Protein AF-A0A0L0LNC6-F1 (afdb_monomer_lite)

Structure (mmCIF, N/CA/C/O backbone):
data_AF-A0A0L0LNC6-F1
#
_entry.id   AF-A0A0L0LNC6-F1
#
loop_
_atom_site.group_PDB
_atom_site.id
_atom_site.type_symbol
_atom_site.label_atom_id
_atom_site.label_alt_id
_atom_site.label_comp_id
_atom_site.label_asym_id
_atom_site.label_entity_id
_atom_site.label_seq_id
_atom_site.pdbx_PDB_ins_code
_atom_site.Cartn_x
_atom_site.Cartn_y
_atom_site.Cartn_z
_atom_site.occupancy
_atom_site.B_iso_or_equiv
_atom_site.auth_seq_id
_atom_site.auth_comp_id
_atom_site.auth_asym_id
_atom_site.auth_atom_id
_atom_site.pdbx_PDB_model_num
ATOM 1 N N . MET A 1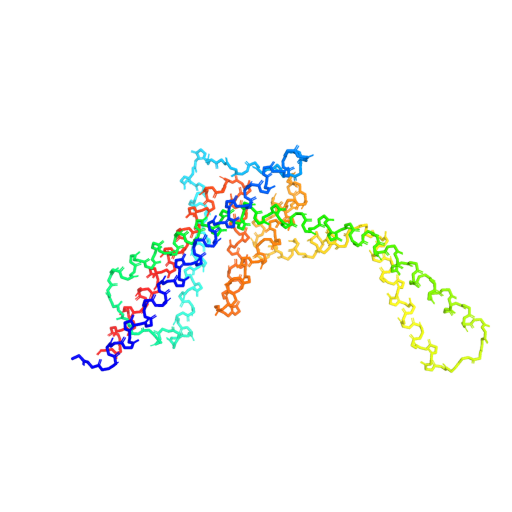 1 ? 25.626 -28.930 -28.015 1.00 60.00 1 MET A N 1
ATOM 2 C CA . MET A 1 1 ? 24.722 -28.390 -26.988 1.00 60.00 1 MET A CA 1
ATOM 3 C C . MET A 1 1 ? 25.376 -28.683 -25.656 1.00 60.00 1 MET A C 1
ATOM 5 O O . MET A 1 1 ? 25.749 -29.834 -25.441 1.00 60.00 1 MET A O 1
ATOM 9 N N . SER A 1 2 ? 25.726 -27.654 -24.888 1.00 82.88 2 SER A N 1
ATOM 10 C CA . SER A 1 2 ? 26.434 -27.850 -23.621 1.00 82.88 2 SER A CA 1
ATOM 11 C C . SER A 1 2 ? 25.416 -28.115 -22.510 1.00 82.88 2 SER A C 1
ATOM 13 O O . SER A 1 2 ? 24.334 -27.545 -22.538 1.00 82.88 2 SER A O 1
ATOM 15 N N . VAL A 1 3 ? 25.769 -28.919 -21.502 1.00 78.69 3 VAL A N 1
ATOM 16 C CA . VAL A 1 3 ? 24.931 -29.160 -20.303 1.00 78.69 3 VAL A CA 1
ATOM 17 C C . VAL A 1 3 ? 24.490 -27.847 -19.631 1.00 78.69 3 VAL A C 1
ATOM 19 O O . VAL A 1 3 ? 23.474 -27.797 -18.948 1.00 78.69 3 VAL A O 1
ATOM 22 N N . LYS A 1 4 ? 25.245 -26.762 -19.832 1.00 76.06 4 LYS A N 1
ATOM 23 C CA . LYS A 1 4 ? 24.907 -25.434 -19.326 1.00 76.06 4 LYS A CA 1
ATOM 24 C C . LYS A 1 4 ? 23.728 -24.797 -20.071 1.00 76.06 4 LYS A C 1
ATOM 26 O O . LYS A 1 4 ? 22.931 -24.122 -19.433 1.00 76.06 4 LYS A O 1
ATOM 31 N N . ASP A 1 5 ? 23.608 -25.041 -21.375 1.00 77.44 5 ASP A N 1
ATOM 32 C CA . ASP A 1 5 ? 22.524 -24.497 -22.203 1.00 77.44 5 ASP A CA 1
ATOM 33 C C . ASP A 1 5 ? 21.184 -25.140 -21.806 1.00 77.44 5 ASP A C 1
ATOM 35 O O . ASP A 1 5 ? 20.164 -24.459 -21.730 1.00 77.44 5 ASP A O 1
ATOM 39 N N . ASP A 1 6 ? 21.208 -26.435 -21.467 1.00 75.75 6 ASP A N 1
ATOM 40 C CA . ASP A 1 6 ? 20.027 -27.174 -21.007 1.00 75.75 6 ASP A CA 1
ATOM 41 C C . ASP A 1 6 ? 19.561 -26.686 -19.618 1.00 75.75 6 ASP A C 1
ATOM 43 O O . ASP A 1 6 ? 18.373 -26.456 -19.400 1.00 75.75 6 ASP A O 1
ATOM 47 N N . LEU A 1 7 ? 20.495 -26.432 -18.691 1.00 78.31 7 LEU A N 1
ATOM 48 C CA . LEU A 1 7 ? 20.173 -25.911 -17.353 1.00 78.31 7 LEU A CA 1
ATOM 49 C C . LEU A 1 7 ? 19.629 -24.472 -17.377 1.00 78.31 7 LEU A C 1
ATOM 51 O O . LEU A 1 7 ? 18.778 -24.128 -16.556 1.00 78.31 7 LEU A O 1
ATOM 55 N N . GLU A 1 8 ? 20.118 -23.620 -18.284 1.00 79.12 8 GLU A N 1
ATOM 56 C CA . GLU A 1 8 ? 19.617 -22.245 -18.437 1.00 79.12 8 GLU A CA 1
ATOM 57 C C . GLU A 1 8 ? 18.172 -22.233 -18.978 1.00 79.12 8 GLU A C 1
ATOM 59 O O . GLU A 1 8 ? 17.346 -21.452 -18.495 1.00 79.12 8 GLU A O 1
ATOM 64 N N . GLY A 1 9 ? 17.831 -23.147 -19.897 1.00 80.25 9 GLY A N 1
ATOM 65 C CA . GLY A 1 9 ? 16.469 -23.296 -20.426 1.00 80.25 9 GLY A CA 1
ATOM 66 C C . GLY A 1 9 ? 15.444 -23.766 -19.385 1.00 80.25 9 GLY A C 1
ATOM 67 O O . GLY A 1 9 ? 14.319 -23.250 -19.336 1.00 80.25 9 GLY A O 1
ATOM 68 N N . ASP A 1 10 ? 15.837 -24.692 -18.507 1.00 81.50 10 ASP A N 1
ATOM 69 C CA . ASP A 1 10 ? 14.971 -25.191 -17.432 1.00 81.50 10 ASP A CA 1
ATOM 70 C C . ASP A 1 10 ? 14.639 -24.088 -16.409 1.00 81.50 10 ASP A C 1
ATOM 72 O O . ASP A 1 10 ? 13.476 -23.914 -16.031 1.00 81.50 10 ASP A O 1
ATOM 76 N N . GLN A 1 11 ? 15.628 -23.273 -16.020 1.00 82.56 11 GLN A N 1
ATOM 77 C CA . GLN A 1 11 ? 15.426 -22.163 -15.077 1.00 82.56 11 GLN A CA 1
ATOM 78 C C . GLN A 1 11 ? 14.527 -21.057 -15.640 1.00 82.56 11 GLN A C 1
ATOM 80 O O . GLN A 1 11 ? 13.708 -20.482 -14.913 1.00 82.56 11 GLN A O 1
ATOM 85 N N . GLU A 1 12 ? 14.664 -20.733 -16.928 1.00 78.50 12 GLU A N 1
ATOM 86 C CA . GLU A 1 12 ? 13.796 -19.749 -17.573 1.00 78.50 12 GLU A CA 1
ATOM 87 C C . GLU A 1 12 ? 12.349 -20.248 -17.632 1.00 78.50 12 GLU A C 1
ATOM 89 O O . GLU A 1 12 ? 11.430 -19.518 -17.247 1.00 78.50 12 GLU A O 1
ATOM 94 N N . THR A 1 13 ? 12.145 -21.509 -18.015 1.00 80.19 13 THR A N 1
ATOM 95 C CA . THR A 1 13 ? 10.816 -22.130 -18.063 1.00 80.19 13 THR A CA 1
ATOM 96 C C . THR A 1 13 ? 10.151 -22.134 -16.686 1.00 80.19 13 THR A C 1
ATOM 98 O O . THR A 1 13 ? 9.004 -21.697 -16.557 1.00 80.19 13 THR A O 1
ATOM 101 N N . GLU A 1 14 ? 10.872 -22.534 -15.635 1.00 83.94 14 GLU A N 1
ATOM 102 C CA . GLU A 1 14 ? 10.370 -22.509 -14.256 1.00 83.94 14 GLU A CA 1
ATOM 103 C C . GLU A 1 14 ? 9.973 -21.088 -13.826 1.00 83.94 14 GLU A C 1
ATOM 105 O O . GLU A 1 14 ? 8.897 -20.861 -13.259 1.00 83.94 14 GLU A O 1
ATOM 110 N N . ARG A 1 15 ? 10.793 -20.088 -14.167 1.00 80.50 15 ARG A N 1
ATOM 111 C CA . ARG A 1 15 ? 10.494 -18.680 -13.887 1.00 80.50 15 ARG A CA 1
ATOM 112 C C . ARG A 1 15 ? 9.223 -18.210 -14.598 1.00 80.50 15 ARG A C 1
ATOM 114 O O . ARG A 1 15 ? 8.422 -17.501 -13.986 1.00 80.50 15 ARG A O 1
ATOM 121 N N . LEU A 1 16 ? 9.025 -18.582 -15.863 1.00 78.50 16 LEU A N 1
ATOM 122 C CA . LEU A 1 16 ? 7.821 -18.236 -16.623 1.00 78.50 16 LEU A CA 1
ATOM 123 C C . LEU A 1 16 ? 6.572 -18.879 -16.016 1.00 78.50 16 LEU A C 1
ATOM 125 O O . LEU A 1 16 ? 5.571 -18.187 -15.811 1.00 78.50 16 LEU A O 1
ATOM 129 N N . VAL A 1 17 ? 6.643 -20.169 -15.678 1.00 83.00 17 VAL A N 1
ATOM 130 C CA . VAL A 1 17 ? 5.552 -20.904 -15.020 1.00 83.00 17 VAL A CA 1
ATOM 131 C C . VAL A 1 17 ? 5.169 -20.228 -13.704 1.00 83.00 17 VAL A C 1
ATOM 133 O O . VAL A 1 17 ? 3.986 -19.978 -13.469 1.00 83.00 17 VAL A O 1
ATOM 136 N N . ASN A 1 18 ? 6.153 -19.830 -12.896 1.00 85.06 18 ASN A N 1
ATOM 137 C CA . ASN A 1 18 ? 5.916 -19.136 -11.632 1.00 85.06 18 ASN A CA 1
ATOM 138 C C . ASN A 1 18 ? 5.223 -17.776 -11.826 1.00 85.06 18 ASN A C 1
ATOM 140 O O . ASN A 1 18 ? 4.289 -17.451 -11.093 1.00 85.06 18 ASN A O 1
ATOM 144 N N . VAL A 1 19 ? 5.612 -16.993 -12.839 1.00 80.81 19 VAL A N 1
ATOM 145 C CA . VAL A 1 19 ? 4.955 -15.707 -13.142 1.00 80.81 19 VAL A CA 1
ATOM 146 C C . VAL A 1 19 ? 3.491 -15.910 -13.543 1.00 80.81 19 VAL A C 1
ATOM 148 O O . VAL A 1 19 ? 2.616 -15.187 -13.060 1.00 80.81 19 VAL A O 1
ATOM 151 N N . TRP A 1 20 ? 3.198 -16.889 -14.401 1.00 84.69 20 TRP A N 1
ATOM 152 C CA . TRP A 1 20 ? 1.823 -17.183 -14.812 1.00 84.69 20 TRP A CA 1
ATOM 153 C C . TRP A 1 20 ? 0.977 -17.731 -13.666 1.00 84.69 20 TRP A C 1
ATOM 155 O O . TRP A 1 20 ? -0.163 -17.298 -13.503 1.00 84.69 20 TRP A O 1
ATOM 165 N N . ALA A 1 21 ? 1.538 -18.610 -12.835 1.00 87.00 21 ALA A N 1
ATOM 166 C CA . ALA A 1 21 ? 0.862 -19.138 -11.656 1.00 87.00 21 ALA A CA 1
ATOM 167 C C . ALA A 1 21 ? 0.441 -18.015 -10.695 1.00 87.00 21 ALA A C 1
ATOM 169 O O . ALA A 1 21 ? -0.707 -17.988 -10.253 1.00 87.00 21 ALA A O 1
ATOM 170 N N . VAL A 1 22 ? 1.321 -17.038 -10.439 1.00 83.00 22 VAL A N 1
ATOM 171 C CA . VAL A 1 22 ? 0.998 -15.868 -9.603 1.00 83.00 22 VAL A CA 1
ATOM 172 C C . VAL A 1 22 ? -0.121 -15.026 -10.222 1.00 83.00 22 VAL A C 1
ATOM 174 O O . VAL A 1 22 ? -1.045 -14.631 -9.513 1.00 83.00 22 VAL A O 1
ATOM 177 N N . LYS A 1 23 ? -0.099 -14.782 -11.539 1.00 84.69 23 LYS A N 1
ATOM 178 C CA . LYS A 1 23 ? -1.165 -14.023 -12.220 1.00 84.69 23 LYS A CA 1
ATOM 179 C C . LYS A 1 23 ? -2.511 -14.738 -12.177 1.00 84.69 23 LYS A C 1
ATOM 181 O O . LYS A 1 23 ? -3.527 -14.101 -11.912 1.00 84.69 23 LYS A O 1
ATOM 186 N N . ILE A 1 24 ? -2.521 -16.048 -12.418 1.00 88.12 24 ILE A N 1
ATOM 187 C CA . ILE A 1 24 ? -3.729 -16.873 -12.324 1.00 88.12 24 ILE A CA 1
ATOM 188 C C . ILE A 1 24 ? -4.258 -16.841 -10.892 1.00 88.12 24 ILE A C 1
ATOM 190 O O . ILE A 1 24 ? -5.449 -16.627 -10.695 1.00 88.12 24 ILE A O 1
ATOM 194 N N . LEU A 1 25 ? -3.385 -16.977 -9.892 1.00 87.88 25 LEU A N 1
ATOM 195 C CA . LEU A 1 25 ? -3.772 -16.879 -8.490 1.00 87.88 25 LEU A CA 1
ATOM 196 C C . LEU A 1 25 ? -4.389 -15.511 -8.165 1.00 87.88 25 LEU A C 1
ATOM 198 O O . LEU A 1 25 ? -5.460 -15.467 -7.568 1.00 87.88 25 LEU A O 1
ATOM 202 N N . LEU A 1 26 ? -3.768 -14.405 -8.586 1.00 84.62 26 LEU A N 1
ATOM 203 C CA . LEU A 1 26 ? -4.311 -13.054 -8.392 1.00 84.62 26 LEU A CA 1
ATOM 204 C C . LEU A 1 26 ? -5.663 -12.871 -9.085 1.00 84.62 26 LEU A C 1
ATOM 206 O O . LEU A 1 26 ? -6.580 -12.294 -8.501 1.00 84.62 26 LEU A O 1
ATOM 210 N N . LEU A 1 27 ? -5.814 -13.392 -10.302 1.00 88.25 27 LEU A N 1
ATOM 211 C CA . LEU A 1 27 ? -7.083 -13.366 -11.019 1.00 88.25 27 LEU A CA 1
ATOM 212 C C . LEU A 1 27 ? -8.157 -14.163 -10.270 1.00 88.25 27 LEU A C 1
ATOM 214 O O . LEU A 1 27 ? -9.259 -13.659 -10.076 1.00 88.25 27 LEU A O 1
ATOM 218 N N . LEU A 1 28 ? -7.837 -15.372 -9.803 1.00 89.38 28 LEU A N 1
ATOM 219 C CA . LEU A 1 28 ? -8.749 -16.190 -9.002 1.00 89.38 28 LEU A CA 1
ATOM 220 C C . LEU A 1 28 ? -9.130 -15.478 -7.702 1.00 89.38 28 LEU A C 1
ATOM 222 O O . LEU A 1 28 ? -10.309 -15.444 -7.359 1.00 89.38 28 LEU A O 1
ATOM 226 N N . LEU A 1 29 ? -8.172 -14.853 -7.013 1.00 87.38 29 LEU A N 1
ATOM 227 C CA . LEU A 1 29 ? -8.437 -14.030 -5.833 1.00 87.38 29 LEU A CA 1
ATOM 228 C C . LEU A 1 29 ? -9.382 -12.869 -6.163 1.00 87.38 29 LEU A C 1
ATOM 230 O O . LEU A 1 29 ? -10.307 -12.614 -5.397 1.00 87.38 29 LEU A O 1
ATOM 234 N N . CYS A 1 30 ? -9.223 -12.216 -7.315 1.00 88.94 30 CYS A N 1
ATOM 235 C CA . CYS A 1 30 ? -10.153 -11.181 -7.760 1.00 88.94 30 CYS A CA 1
ATOM 236 C C . CYS A 1 30 ? -11.554 -11.744 -8.053 1.00 88.94 30 CYS A C 1
ATOM 238 O O . CYS A 1 30 ? -12.554 -11.145 -7.668 1.00 88.94 30 CYS A O 1
ATOM 240 N N . VAL A 1 31 ? -11.655 -12.913 -8.688 1.00 90.31 31 VAL A N 1
ATOM 241 C CA . VAL A 1 31 ? -12.949 -13.551 -8.984 1.00 90.31 31 VAL A CA 1
ATOM 242 C C . VAL A 1 31 ? -13.661 -13.971 -7.697 1.00 90.31 31 VAL A C 1
ATOM 244 O O . VAL A 1 31 ? -14.792 -13.551 -7.454 1.00 90.31 31 VAL A O 1
ATOM 247 N N . PHE A 1 32 ? -13.004 -14.752 -6.837 1.00 91.38 32 PHE A N 1
ATOM 248 C CA . PHE A 1 32 ? -13.585 -15.199 -5.568 1.00 91.38 32 PHE A CA 1
ATOM 249 C C . PHE A 1 32 ? -13.829 -14.038 -4.606 1.00 91.38 32 PHE A C 1
ATOM 251 O O . PHE A 1 32 ? -14.839 -14.021 -3.905 1.00 91.38 32 PHE A O 1
ATOM 258 N N . GLY A 1 33 ? -12.950 -13.039 -4.612 1.00 88.12 33 GLY A N 1
ATOM 259 C CA . GLY A 1 33 ? -13.127 -11.819 -3.845 1.00 88.12 33 GLY A CA 1
ATOM 260 C C . GLY A 1 33 ? -14.321 -10.990 -4.307 1.00 88.12 33 GLY A C 1
ATOM 261 O O . GLY A 1 33 ? -15.087 -10.502 -3.478 1.00 88.12 33 GLY A O 1
ATOM 262 N N . GLY A 1 34 ? -14.543 -10.905 -5.621 1.00 88.88 34 GLY A N 1
ATOM 263 C CA . GLY A 1 34 ? -15.742 -10.310 -6.206 1.00 88.88 34 GLY A CA 1
ATOM 264 C C . GLY A 1 34 ? -17.016 -11.067 -5.824 1.00 88.88 34 GLY A C 1
ATOM 265 O O . GLY A 1 34 ? -18.001 -10.446 -5.437 1.00 88.88 34 GLY A O 1
ATOM 266 N N . LEU A 1 35 ? -16.995 -12.405 -5.840 1.00 90.62 35 LEU A N 1
ATOM 267 C CA . LEU A 1 35 ? -18.116 -13.221 -5.352 1.00 90.62 35 LEU A CA 1
ATOM 268 C C . LEU A 1 35 ? -18.393 -12.974 -3.861 1.00 90.62 35 LEU A C 1
ATOM 270 O O . LEU A 1 35 ? -19.546 -12.796 -3.473 1.00 90.62 35 LEU A O 1
ATOM 274 N N . GLY A 1 36 ? -17.346 -12.897 -3.036 1.00 88.94 36 GLY A N 1
ATOM 275 C CA . GLY A 1 36 ? -17.458 -12.508 -1.630 1.00 88.94 36 GLY A CA 1
ATOM 276 C C . GLY A 1 36 ? -18.084 -11.122 -1.459 1.00 88.94 36 GLY A C 1
ATOM 277 O O . GLY A 1 36 ? -18.939 -10.941 -0.593 1.00 88.94 36 GLY A O 1
ATOM 278 N N . ALA A 1 37 ? -17.735 -10.171 -2.328 1.00 87.38 37 ALA A N 1
ATOM 279 C CA . ALA A 1 37 ? -18.327 -8.837 -2.339 1.00 87.38 37 ALA A CA 1
ATOM 280 C C . ALA A 1 37 ? -19.814 -8.848 -2.680 1.00 87.38 37 ALA A C 1
ATOM 282 O O . ALA A 1 37 ? -20.591 -8.150 -2.031 1.00 87.38 37 ALA A O 1
ATOM 283 N N . LEU A 1 38 ? -20.230 -9.675 -3.640 1.00 89.44 38 LEU A N 1
ATOM 284 C CA . LEU A 1 38 ? -21.643 -9.849 -3.975 1.00 89.44 38 LEU A CA 1
ATOM 285 C C . LEU A 1 38 ? -22.433 -10.445 -2.805 1.00 89.44 38 LEU A C 1
ATOM 287 O O . LEU A 1 38 ? -23.524 -9.966 -2.504 1.00 89.44 38 LEU A O 1
ATOM 291 N N . VAL A 1 39 ? -21.874 -11.441 -2.111 1.00 91.38 39 VAL A N 1
ATOM 292 C CA . VAL A 1 39 ? -22.490 -12.020 -0.905 1.00 91.38 39 VAL A CA 1
ATOM 293 C C . VAL A 1 39 ? -22.616 -10.963 0.193 1.00 91.38 39 VAL A C 1
ATOM 295 O O . VAL A 1 39 ? -23.695 -10.789 0.757 1.00 91.38 39 VAL A O 1
ATOM 298 N N . LEU A 1 40 ? -21.545 -10.216 0.474 1.00 88.69 40 LEU A N 1
ATOM 299 C CA . LEU A 1 40 ? -21.572 -9.149 1.475 1.00 88.69 40 LEU A CA 1
ATOM 300 C C . LEU A 1 40 ? -22.574 -8.052 1.116 1.00 88.69 40 LEU A C 1
ATOM 302 O O . LEU A 1 40 ? -23.315 -7.616 1.989 1.00 88.69 40 LEU A O 1
ATOM 306 N N . HIS A 1 41 ? -22.649 -7.644 -0.149 1.00 88.62 41 HIS A N 1
ATOM 307 C CA . HIS A 1 41 ? -23.626 -6.662 -0.610 1.00 88.62 41 HIS A CA 1
ATOM 308 C C . HIS A 1 41 ? -25.068 -7.178 -0.488 1.00 88.62 41 HIS A C 1
ATOM 310 O O . HIS A 1 41 ? -25.957 -6.418 -0.119 1.00 88.62 41 HIS A O 1
ATOM 316 N N . HIS A 1 42 ? -25.308 -8.468 -0.742 1.00 91.19 42 HIS A N 1
ATOM 317 C CA . HIS A 1 42 ? -26.633 -9.067 -0.591 1.00 91.19 42 HIS A CA 1
ATOM 318 C C . HIS A 1 42 ? -27.143 -8.999 0.858 1.00 91.19 42 HIS A C 1
ATOM 320 O O . HIS A 1 42 ? -28.288 -8.613 1.087 1.00 91.19 42 HIS A O 1
ATOM 326 N N . PHE A 1 43 ? -26.299 -9.342 1.834 1.00 92.88 43 PHE A N 1
ATOM 327 C CA . PHE A 1 43 ? -26.683 -9.349 3.252 1.00 92.88 43 PHE A CA 1
ATOM 328 C C . PHE A 1 43 ? -26.545 -7.978 3.933 1.00 92.88 43 PHE A C 1
ATOM 330 O O . PHE A 1 43 ? -27.309 -7.660 4.844 1.00 92.88 43 PHE A O 1
ATOM 337 N N . TRP A 1 44 ? -25.598 -7.153 3.484 1.00 93.06 44 TRP A N 1
ATOM 338 C CA . TRP A 1 44 ? -25.299 -5.827 4.024 1.00 93.06 44 TRP A CA 1
ATOM 339 C C . TRP A 1 44 ? -25.065 -4.817 2.888 1.00 93.06 44 TRP A C 1
ATOM 341 O O . TRP A 1 44 ? -23.930 -4.399 2.640 1.00 93.06 44 TRP A O 1
ATOM 351 N N . PRO A 1 45 ? -26.127 -4.358 2.204 1.00 90.25 45 PRO A N 1
ATOM 352 C CA . PRO A 1 45 ? -26.003 -3.514 1.010 1.00 90.25 45 PRO A CA 1
ATOM 353 C C . PRO A 1 45 ? -25.315 -2.168 1.269 1.00 90.25 45 PRO A C 1
ATOM 355 O O . PRO A 1 45 ? -24.761 -1.565 0.353 1.00 90.25 45 PRO A O 1
ATOM 358 N N . THR A 1 46 ? -25.312 -1.707 2.519 1.00 89.69 46 THR A N 1
ATOM 359 C CA . THR A 1 46 ? -24.661 -0.466 2.952 1.00 89.69 46 THR A CA 1
ATOM 360 C C . THR A 1 46 ? -23.231 -0.659 3.455 1.00 89.69 46 THR A C 1
ATOM 362 O O . THR A 1 46 ? -22.557 0.332 3.724 1.00 89.69 46 THR A O 1
ATOM 365 N N . PHE A 1 47 ? -22.751 -1.902 3.594 1.00 88.12 47 PHE A N 1
ATOM 366 C CA . PHE A 1 47 ? -21.428 -2.184 4.157 1.00 88.12 47 PHE A CA 1
ATOM 367 C C . PHE A 1 47 ? -20.301 -1.752 3.220 1.00 88.12 47 PHE A C 1
ATOM 369 O O . PHE A 1 47 ? -19.372 -1.069 3.641 1.00 88.12 47 PHE A O 1
ATOM 376 N N . PHE A 1 48 ? -20.401 -2.127 1.946 1.00 85.50 48 PHE A N 1
ATOM 377 C CA . PHE A 1 48 ? -19.406 -1.806 0.929 1.00 85.50 48 PHE A CA 1
ATOM 378 C C . PHE A 1 48 ? -20.069 -1.063 -0.228 1.00 85.50 48 PHE A C 1
ATOM 380 O O . PHE A 1 48 ? -20.377 -1.629 -1.275 1.00 85.50 48 PHE A O 1
ATOM 387 N N . ILE A 1 49 ? -20.319 0.229 -0.014 1.00 84.25 49 ILE A N 1
ATOM 388 C CA . ILE A 1 49 ? -20.679 1.144 -1.096 1.00 84.25 49 ILE A CA 1
ATOM 389 C C . ILE A 1 49 ? -19.359 1.615 -1.696 1.00 84.25 49 ILE A C 1
ATOM 391 O O . ILE A 1 49 ? -18.658 2.422 -1.091 1.00 84.25 49 ILE A O 1
ATOM 395 N N . TYR A 1 50 ? -19.001 1.069 -2.856 1.00 81.44 50 TYR A N 1
ATOM 396 C CA . TYR A 1 50 ? -17.771 1.417 -3.559 1.00 81.44 50 TYR A CA 1
ATOM 397 C C . TYR A 1 50 ? -18.107 2.277 -4.785 1.00 81.44 50 TYR A C 1
ATOM 399 O O . TYR A 1 50 ? -18.293 1.748 -5.884 1.00 81.44 50 TYR A O 1
ATOM 407 N N . PRO A 1 51 ? -18.239 3.608 -4.623 1.00 82.62 51 PRO A N 1
ATOM 408 C CA . PRO A 1 51 ? -18.717 4.482 -5.687 1.00 82.62 51 PRO A CA 1
ATOM 409 C C . PRO A 1 51 ? -17.646 4.768 -6.745 1.00 82.62 51 PRO A C 1
ATOM 411 O O . PRO A 1 51 ? -17.893 5.572 -7.632 1.00 82.62 51 PRO A O 1
ATOM 414 N N . TYR A 1 52 ? -16.464 4.147 -6.669 1.00 86.69 52 TYR A N 1
ATOM 415 C CA . TYR A 1 52 ? -15.305 4.494 -7.498 1.00 86.69 52 TYR A CA 1
ATOM 416 C C . TYR A 1 52 ? -15.177 3.656 -8.782 1.00 86.69 52 TYR A C 1
ATOM 418 O O . TYR A 1 52 ? -14.199 3.791 -9.517 1.00 86.69 52 TYR A O 1
ATOM 426 N N . LEU A 1 53 ? -16.169 2.813 -9.087 1.00 87.62 53 LEU A N 1
ATOM 427 C CA . LEU A 1 53 ? -16.285 2.084 -10.357 1.00 87.62 53 LEU A CA 1
ATOM 428 C C . LEU A 1 53 ? -16.892 2.972 -11.455 1.00 87.62 53 LEU A C 1
ATOM 430 O O . LEU A 1 53 ? -17.937 2.659 -12.021 1.00 87.62 53 LEU A O 1
ATOM 434 N N . TYR A 1 54 ? -16.247 4.096 -11.755 1.00 89.81 54 TYR A N 1
ATOM 435 C CA . TYR A 1 54 ? -16.653 4.975 -12.851 1.00 89.81 54 TYR A CA 1
ATOM 436 C C . TYR A 1 54 ? -15.448 5.467 -13.641 1.00 89.81 54 TYR A C 1
ATOM 438 O O . TYR A 1 54 ? -14.338 5.583 -13.122 1.00 89.81 54 TYR A O 1
ATOM 446 N N . LEU A 1 55 ? -15.688 5.760 -14.917 1.00 90.94 55 LEU A N 1
ATOM 447 C CA . LEU A 1 55 ? -14.729 6.431 -15.778 1.00 90.94 55 LEU A CA 1
ATOM 448 C C . LEU A 1 55 ? -14.933 7.942 -15.649 1.00 90.94 55 LEU A C 1
ATOM 450 O O . LEU A 1 55 ? -16.049 8.430 -15.855 1.00 90.94 55 LEU A O 1
ATOM 454 N N . SER A 1 56 ? -13.878 8.683 -15.304 1.00 93.88 56 SER A N 1
ATOM 455 C CA . SER A 1 56 ? -13.965 10.142 -15.276 1.00 93.88 56 SER A CA 1
ATOM 456 C C . SER A 1 56 ? -14.299 10.700 -16.663 1.00 93.88 56 SER A C 1
ATOM 458 O O . SER A 1 56 ? -13.813 10.213 -17.686 1.00 93.88 56 SER A O 1
ATOM 460 N N . LYS A 1 57 ? -15.119 11.756 -16.696 1.00 94.75 57 LYS A N 1
ATOM 461 C CA . LYS A 1 57 ? -15.473 12.462 -17.936 1.00 94.75 57 LYS A CA 1
ATOM 462 C C . LYS A 1 57 ? -14.263 13.142 -18.574 1.00 94.75 57 LYS A C 1
ATOM 464 O O . LYS A 1 57 ? -14.198 13.214 -19.795 1.00 94.75 57 LYS A O 1
ATOM 469 N N . ASP A 1 58 ? -13.3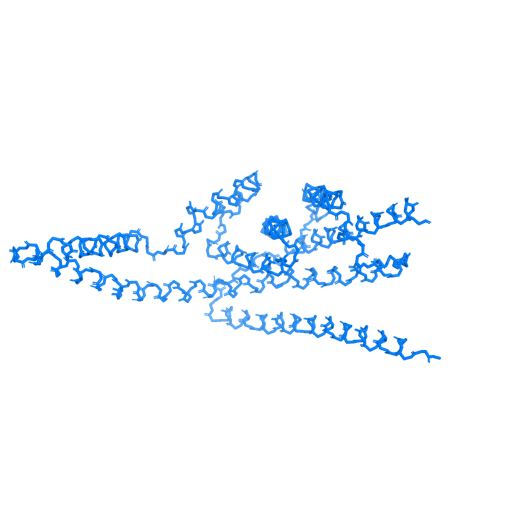26 13.615 -17.756 1.00 95.12 58 ASP A N 1
ATOM 470 C CA . ASP A 1 58 ? -12.109 14.308 -18.191 1.00 95.12 58 ASP A CA 1
ATOM 471 C C . ASP A 1 58 ? -10.862 13.491 -17.822 1.00 95.12 58 ASP A C 1
ATOM 473 O O . ASP A 1 58 ? -9.917 13.958 -17.187 1.00 95.12 58 ASP A O 1
ATOM 477 N N . TRP A 1 59 ? -10.892 12.206 -18.187 1.00 92.06 59 TRP A N 1
ATOM 478 C CA . TRP A 1 59 ? -9.876 11.239 -17.776 1.00 92.06 59 TRP A CA 1
ATOM 479 C C . TRP A 1 59 ? -8.456 11.643 -18.197 1.00 92.06 59 TRP A C 1
ATOM 481 O O . TRP A 1 59 ? -7.513 11.369 -17.463 1.00 92.06 59 TRP A O 1
ATOM 491 N N . THR A 1 60 ? -8.277 12.310 -19.343 1.00 94.12 60 THR A N 1
ATOM 492 C CA . THR A 1 60 ? -6.951 12.756 -19.795 1.00 94.12 60 THR A CA 1
ATOM 493 C C . THR A 1 60 ? -6.373 13.791 -18.840 1.00 94.12 60 THR A C 1
ATOM 495 O O . THR A 1 60 ? -5.241 13.638 -18.383 1.00 94.12 60 THR A O 1
ATOM 498 N N . HIS A 1 61 ? -7.147 14.823 -18.502 1.00 96.44 61 HIS A N 1
ATOM 499 C CA . HIS A 1 61 ? -6.706 15.826 -17.545 1.00 96.44 61 HIS A CA 1
ATOM 500 C C . HIS A 1 61 ? -6.479 15.204 -16.164 1.00 96.44 61 HIS A C 1
ATOM 502 O O . HIS A 1 61 ? -5.452 15.461 -15.537 1.00 96.44 61 HIS A O 1
ATOM 508 N N . ASP A 1 62 ? -7.387 14.334 -15.720 1.00 96.19 62 ASP A N 1
ATOM 509 C CA . ASP A 1 62 ? -7.296 13.702 -14.407 1.00 96.19 62 ASP A CA 1
ATOM 510 C C . ASP A 1 62 ? -6.078 12.786 -14.277 1.00 96.19 62 ASP A C 1
ATOM 512 O O . ASP A 1 62 ? -5.406 12.834 -13.253 1.00 96.19 62 ASP A O 1
ATOM 516 N N . VAL A 1 63 ? -5.719 12.027 -15.317 1.00 96.12 63 VAL A N 1
ATOM 517 C CA . VAL A 1 63 ? -4.471 11.245 -15.355 1.00 96.12 63 VAL A CA 1
ATOM 518 C C . VAL A 1 63 ? -3.247 12.167 -15.309 1.00 96.12 63 VAL A C 1
ATOM 520 O O . VAL A 1 63 ? -2.316 11.921 -14.541 1.00 96.12 63 VAL A O 1
ATOM 523 N N . LEU A 1 64 ? -3.241 13.258 -16.083 1.00 95.94 64 LEU A N 1
ATOM 524 C CA . LEU A 1 64 ? -2.100 14.179 -16.154 1.00 95.94 64 LEU A CA 1
ATOM 525 C C . LEU A 1 64 ? -1.868 14.974 -14.860 1.00 95.94 64 LEU A C 1
ATOM 527 O O . LEU A 1 64 ? -0.732 15.374 -14.593 1.00 95.94 64 LEU A O 1
ATOM 531 N N . ARG A 1 65 ? -2.885 15.152 -14.004 1.00 95.94 65 ARG A N 1
ATOM 532 C CA . ARG A 1 65 ? -2.718 15.753 -12.662 1.00 95.94 65 ARG A CA 1
ATOM 533 C C . ARG A 1 65 ? -1.715 14.994 -11.790 1.00 95.94 65 ARG A C 1
ATOM 535 O O . ARG A 1 65 ? -1.135 15.583 -10.881 1.00 95.94 65 ARG A O 1
ATOM 542 N N . PHE A 1 66 ? -1.479 13.716 -12.080 1.00 96.44 66 PHE A N 1
ATOM 543 C CA . PHE A 1 66 ? -0.543 12.865 -11.350 1.00 96.44 66 PHE A CA 1
ATOM 544 C C . PHE A 1 66 ? 0.897 12.927 -11.877 1.00 96.44 66 PHE A C 1
ATOM 546 O O . PHE A 1 66 ? 1.743 12.154 -11.426 1.00 96.44 66 PHE A O 1
ATOM 553 N N . TRP A 1 67 ? 1.232 13.876 -12.760 1.00 96.00 67 TRP A N 1
ATOM 554 C CA . TRP A 1 67 ? 2.618 14.090 -13.190 1.00 96.00 67 TRP A CA 1
ATOM 555 C C . TRP A 1 67 ? 3.627 14.261 -12.033 1.00 96.00 67 TRP A C 1
ATOM 557 O O . TRP A 1 67 ? 4.749 13.776 -12.199 1.00 96.00 67 TRP A O 1
ATOM 567 N N . PRO A 1 68 ? 3.301 14.853 -10.855 1.00 94.94 68 PRO A N 1
ATOM 568 C CA . PRO A 1 68 ? 4.272 14.955 -9.766 1.00 94.94 68 PRO A CA 1
ATOM 569 C C . PRO A 1 68 ? 4.686 13.585 -9.216 1.00 94.94 68 PRO A C 1
ATOM 571 O O . PRO A 1 68 ? 5.844 13.405 -8.844 1.00 94.94 68 PRO A O 1
ATOM 574 N N . LEU A 1 69 ? 3.773 12.602 -9.211 1.00 94.75 69 LEU A N 1
ATOM 575 C CA . LEU A 1 69 ? 4.089 11.220 -8.836 1.00 94.75 69 LEU A CA 1
ATOM 576 C C . LEU A 1 69 ? 5.081 10.608 -9.828 1.00 94.75 69 LEU A C 1
ATOM 578 O O . LEU A 1 69 ? 6.065 10.000 -9.409 1.00 94.75 69 LEU A O 1
ATOM 582 N N . LEU A 1 70 ? 4.844 10.799 -11.130 1.00 94.81 70 LEU A N 1
ATOM 583 C CA . LEU A 1 70 ? 5.747 10.331 -12.182 1.00 94.81 70 LEU A CA 1
ATOM 584 C C . LEU A 1 70 ? 7.127 10.991 -12.035 1.00 94.81 70 LEU A C 1
ATOM 586 O O . LEU A 1 70 ? 8.138 10.303 -11.952 1.00 94.81 70 LEU A O 1
ATOM 590 N N . ALA A 1 71 ? 7.182 12.315 -11.882 1.00 95.12 71 ALA A N 1
ATOM 591 C CA . ALA A 1 71 ? 8.437 13.038 -11.679 1.00 95.12 71 ALA A CA 1
ATOM 592 C C . ALA A 1 71 ? 9.197 12.561 -10.427 1.00 95.12 71 ALA A C 1
ATOM 594 O O . ALA A 1 71 ? 10.413 12.364 -10.479 1.00 95.12 71 ALA A O 1
ATOM 595 N N . CYS A 1 72 ? 8.492 12.320 -9.317 1.00 91.94 72 CYS A N 1
ATOM 596 C CA . CYS A 1 72 ? 9.079 11.783 -8.091 1.00 91.94 72 CYS A CA 1
ATOM 597 C C . CYS A 1 72 ? 9.627 10.360 -8.292 1.00 91.94 72 CYS A C 1
ATOM 599 O O . CYS A 1 72 ? 10.779 10.092 -7.946 1.00 91.94 72 CYS A O 1
ATOM 601 N N . GLY A 1 73 ? 8.845 9.471 -8.913 1.00 91.00 73 GLY A N 1
ATOM 602 C CA . GLY A 1 73 ? 9.271 8.107 -9.231 1.00 91.00 73 GLY A CA 1
ATOM 603 C C . GLY A 1 73 ? 10.475 8.073 -10.172 1.00 91.00 73 GLY A C 1
ATOM 604 O O . GLY A 1 73 ? 11.403 7.290 -9.956 1.00 91.00 73 GLY A O 1
ATOM 605 N N . ALA A 1 74 ? 10.511 8.966 -11.164 1.00 93.56 74 ALA A N 1
ATOM 606 C CA . ALA A 1 74 ? 11.653 9.135 -12.050 1.00 93.56 74 ALA A CA 1
ATOM 607 C C . ALA A 1 74 ? 12.897 9.589 -11.282 1.00 93.56 74 ALA A C 1
ATOM 609 O O . ALA A 1 74 ? 13.948 8.959 -11.387 1.00 93.56 74 ALA A O 1
ATOM 610 N N . GLY A 1 75 ? 12.771 10.638 -10.463 1.00 93.12 75 GLY A N 1
ATOM 611 C CA . GLY A 1 75 ? 13.862 11.158 -9.642 1.00 93.12 75 GLY A CA 1
ATOM 612 C C . GLY A 1 75 ? 14.432 10.109 -8.686 1.00 93.12 75 GLY A C 1
ATOM 613 O O . GLY A 1 75 ? 15.650 9.939 -8.618 1.00 93.12 75 GLY A O 1
ATOM 614 N N . LEU A 1 76 ? 13.568 9.352 -8.003 1.00 90.56 76 LEU A N 1
ATOM 615 C CA . LEU A 1 76 ? 13.990 8.279 -7.103 1.00 90.56 76 LEU A CA 1
ATOM 616 C C . LEU A 1 76 ? 14.669 7.134 -7.861 1.00 90.56 76 LEU A C 1
ATOM 618 O O . LEU A 1 76 ? 15.709 6.649 -7.420 1.00 90.56 76 LEU A O 1
ATOM 622 N N . SER A 1 77 ? 14.120 6.731 -9.009 1.00 89.50 77 SER A N 1
ATOM 623 C CA . SER A 1 77 ? 14.725 5.701 -9.858 1.00 89.50 77 SER A CA 1
ATOM 624 C C . SER A 1 77 ? 16.124 6.124 -10.303 1.00 89.50 77 SER A C 1
ATOM 626 O O . SER A 1 77 ? 17.082 5.383 -10.100 1.00 89.50 77 SER A O 1
ATOM 628 N N . CYS A 1 78 ? 16.270 7.350 -10.816 1.00 90.88 78 CYS A N 1
ATOM 629 C CA . CYS A 1 78 ? 17.565 7.928 -11.170 1.00 90.88 78 CYS A CA 1
ATOM 630 C C . CYS A 1 78 ? 18.536 7.930 -9.982 1.00 90.88 78 CYS A C 1
ATOM 632 O O . CYS A 1 78 ? 19.680 7.508 -10.131 1.00 90.88 78 CYS A O 1
ATOM 634 N N . ALA A 1 79 ? 18.089 8.356 -8.797 1.00 90.44 79 ALA A N 1
ATOM 635 C CA . ALA A 1 79 ? 18.920 8.366 -7.597 1.00 90.44 79 ALA A CA 1
ATOM 636 C C . ALA A 1 79 ? 19.395 6.954 -7.217 1.00 90.44 79 ALA A C 1
ATOM 638 O O . ALA A 1 79 ? 20.581 6.761 -6.961 1.00 90.44 79 ALA A O 1
ATOM 639 N N . ILE A 1 80 ? 18.508 5.953 -7.236 1.00 87.12 80 ILE A N 1
ATOM 640 C CA . ILE A 1 80 ? 18.874 4.555 -6.964 1.00 87.12 80 ILE A CA 1
ATOM 641 C C . ILE A 1 80 ? 19.957 4.087 -7.942 1.00 87.12 80 ILE A C 1
ATOM 643 O O . ILE A 1 80 ? 20.956 3.523 -7.501 1.00 87.12 80 ILE A O 1
ATOM 647 N N . TYR A 1 81 ? 19.810 4.369 -9.239 1.00 85.06 81 TYR A N 1
ATOM 648 C CA . TYR A 1 81 ? 20.801 3.966 -10.240 1.00 85.06 81 TYR A CA 1
ATOM 649 C C . TYR A 1 81 ? 22.141 4.693 -10.101 1.00 85.06 81 TYR A C 1
ATOM 651 O O . TYR A 1 81 ? 23.183 4.089 -10.342 1.00 85.06 81 TYR A O 1
ATOM 659 N N . ILE A 1 82 ? 22.132 5.961 -9.684 1.00 87.69 82 ILE A N 1
ATOM 660 C CA . ILE A 1 82 ? 23.355 6.742 -9.457 1.00 87.69 82 ILE A CA 1
ATOM 661 C C . ILE A 1 82 ? 24.095 6.259 -8.203 1.00 87.69 82 ILE A C 1
ATOM 663 O O . ILE A 1 82 ? 25.312 6.092 -8.238 1.00 87.69 82 ILE A O 1
ATOM 667 N N . PHE A 1 83 ? 23.384 6.034 -7.095 1.00 88.50 83 PHE A N 1
ATOM 668 C CA . PHE A 1 83 ? 24.000 5.704 -5.804 1.00 88.50 83 PHE A CA 1
ATOM 669 C C . PHE A 1 83 ? 24.251 4.207 -5.595 1.00 88.50 83 PHE A C 1
ATOM 671 O O . PHE A 1 83 ? 25.037 3.841 -4.723 1.00 88.50 83 PHE A O 1
ATOM 678 N N . LYS A 1 84 ? 23.587 3.334 -6.359 1.00 86.50 84 LYS A N 1
ATOM 679 C CA . LYS A 1 84 ? 23.760 1.876 -6.296 1.00 86.50 84 LYS A CA 1
ATOM 680 C C . LYS A 1 84 ? 23.955 1.274 -7.691 1.00 86.50 84 LYS A C 1
ATOM 682 O O . LYS A 1 84 ? 23.133 0.455 -8.114 1.00 86.50 84 LYS A O 1
ATOM 687 N N . PRO A 1 85 ? 25.035 1.632 -8.405 1.00 78.50 85 PRO A N 1
ATOM 688 C CA . PRO A 1 85 ? 25.286 1.122 -9.753 1.00 78.50 85 PRO A CA 1
ATOM 689 C C . PRO A 1 85 ? 25.373 -0.411 -9.791 1.00 78.50 85 PRO A C 1
ATOM 691 O O . PRO A 1 85 ? 24.926 -1.019 -10.759 1.00 78.50 85 PRO A O 1
ATOM 694 N N . ASP A 1 86 ? 25.824 -1.046 -8.707 1.00 80.19 86 ASP A N 1
ATOM 695 C CA . ASP A 1 86 ? 25.934 -2.506 -8.605 1.00 80.19 86 ASP A CA 1
ATOM 696 C C . ASP A 1 86 ? 24.577 -3.222 -8.687 1.00 80.19 86 ASP A C 1
ATOM 698 O O . ASP A 1 86 ? 24.507 -4.364 -9.119 1.00 80.19 86 ASP A O 1
ATOM 702 N N . THR A 1 87 ? 23.457 -2.553 -8.385 1.00 72.38 87 THR A N 1
ATOM 703 C CA . THR A 1 87 ? 22.120 -3.154 -8.593 1.00 72.38 87 THR A CA 1
ATOM 704 C C . THR A 1 87 ? 21.779 -3.379 -10.072 1.00 72.38 87 THR A C 1
ATOM 706 O O . THR A 1 87 ? 20.809 -4.071 -10.392 1.00 72.38 87 THR A O 1
ATOM 709 N N . LEU A 1 88 ? 22.568 -2.813 -10.991 1.00 66.44 88 LEU A N 1
ATOM 710 C CA . LEU A 1 88 ? 22.453 -3.035 -12.430 1.00 66.44 88 LEU A CA 1
ATOM 711 C C . LEU A 1 88 ? 23.307 -4.209 -12.933 1.00 66.44 88 LEU A C 1
ATOM 713 O O . LEU A 1 88 ? 23.043 -4.674 -14.043 1.00 66.44 88 LEU A O 1
ATOM 717 N N . SER A 1 89 ? 24.295 -4.682 -12.162 1.00 59.12 89 SER A N 1
ATOM 718 C CA . SER A 1 89 ? 25.314 -5.628 -12.646 1.00 59.12 89 SER A CA 1
ATOM 719 C C . SER A 1 89 ? 24.830 -7.083 -12.722 1.00 59.12 89 SER A C 1
ATOM 721 O O . SER A 1 89 ? 25.277 -7.820 -13.598 1.00 59.12 89 SER A O 1
ATOM 723 N N . ASP A 1 90 ? 23.846 -7.478 -11.906 1.00 55.78 90 ASP A N 1
ATOM 724 C CA . ASP A 1 90 ? 23.372 -8.873 -11.801 1.00 55.78 90 ASP A CA 1
ATOM 725 C C . ASP A 1 90 ? 22.520 -9.369 -12.979 1.00 55.78 90 ASP A C 1
ATOM 727 O O . ASP A 1 90 ? 22.112 -10.527 -13.038 1.00 55.78 90 ASP A O 1
ATOM 731 N N . SER A 1 91 ? 22.243 -8.520 -13.964 1.00 56.09 91 SER A N 1
ATOM 732 C CA . SER A 1 91 ? 21.546 -8.947 -15.175 1.00 56.09 91 SER A CA 1
ATOM 733 C C . SER A 1 91 ? 22.329 -8.444 -16.363 1.00 56.09 91 SER A C 1
ATOM 735 O O . SER A 1 91 ? 22.277 -7.248 -16.659 1.00 56.09 91 SER A O 1
ATOM 737 N N . ARG A 1 92 ? 23.044 -9.356 -17.043 1.00 56.00 92 ARG A N 1
ATOM 738 C CA . ARG A 1 92 ? 23.594 -9.086 -18.376 1.00 56.00 92 ARG A CA 1
ATOM 739 C C . ARG A 1 92 ? 22.520 -8.319 -19.144 1.00 56.00 92 ARG A C 1
ATOM 741 O O . ARG A 1 92 ? 21.379 -8.788 -19.176 1.00 56.00 92 ARG A O 1
ATOM 748 N N . PRO A 1 93 ? 22.819 -7.117 -19.658 1.00 53.12 93 PRO A N 1
ATOM 749 C CA . PRO A 1 93 ? 21.847 -6.370 -20.416 1.00 53.12 93 PRO A CA 1
ATOM 750 C C . PRO A 1 93 ? 21.604 -7.192 -21.669 1.00 53.12 93 PRO A C 1
ATOM 752 O O . PRO A 1 93 ? 22.363 -7.126 -22.630 1.00 53.12 93 PRO A O 1
ATOM 755 N N . SER A 1 94 ? 20.547 -7.987 -21.670 1.00 55.81 94 SER A N 1
ATOM 756 C CA . SER A 1 94 ? 19.885 -8.258 -22.917 1.00 55.81 94 SER A CA 1
ATOM 757 C C . SER A 1 94 ? 19.399 -6.887 -23.381 1.00 55.81 94 SER A C 1
ATOM 759 O O . SER A 1 94 ? 18.398 -6.346 -22.919 1.00 55.81 94 SER A O 1
ATOM 761 N N . GLN A 1 95 ? 20.191 -6.257 -24.247 1.00 66.06 95 GLN A N 1
ATOM 762 C CA . GLN A 1 95 ? 19.834 -5.020 -24.945 1.00 66.06 95 GLN A CA 1
ATOM 763 C C . GLN A 1 95 ? 18.681 -5.253 -25.937 1.00 66.06 95 GLN A C 1
ATOM 765 O O . GLN A 1 95 ? 18.441 -4.435 -26.817 1.00 66.06 95 GLN A O 1
ATOM 770 N N . ASP A 1 96 ? 17.992 -6.383 -25.800 1.00 78.75 96 ASP A N 1
ATOM 771 C CA . ASP A 1 96 ? 16.877 -6.790 -26.612 1.00 78.75 96 ASP A CA 1
ATOM 772 C C . ASP A 1 96 ? 15.666 -5.938 -26.236 1.00 78.75 96 ASP A C 1
ATOM 774 O O . ASP A 1 96 ? 15.136 -5.998 -25.120 1.00 78.75 96 ASP A O 1
ATOM 778 N N . GLU A 1 97 ? 15.244 -5.115 -27.187 1.00 85.94 97 GLU A N 1
ATOM 779 C CA . GLU A 1 97 ? 14.040 -4.298 -27.095 1.00 85.94 97 GLU A CA 1
ATOM 780 C C . GLU A 1 97 ? 12.799 -5.163 -26.821 1.00 85.94 97 GLU A C 1
ATOM 782 O O . GLU A 1 97 ? 11.880 -4.712 -26.132 1.00 85.94 97 GLU A O 1
ATOM 787 N N . GLY A 1 98 ? 12.806 -6.429 -27.258 1.00 86.44 98 GLY A N 1
ATOM 788 C CA . GLY A 1 98 ? 11.758 -7.401 -26.963 1.00 86.44 98 GLY A CA 1
ATOM 789 C C . GLY A 1 98 ? 11.552 -7.611 -25.463 1.00 86.44 98 GLY A C 1
ATOM 790 O O . GLY A 1 98 ? 10.412 -7.643 -24.998 1.00 86.44 98 GLY A O 1
ATOM 791 N N . LEU A 1 99 ? 12.629 -7.639 -24.672 1.00 83.06 99 LEU A N 1
ATOM 792 C CA . LEU A 1 99 ? 12.539 -7.822 -23.219 1.00 83.06 99 LEU A CA 1
ATOM 793 C C . LEU A 1 99 ? 12.067 -6.565 -22.487 1.00 83.06 99 LEU A C 1
ATOM 795 O O . LEU A 1 99 ? 11.456 -6.677 -21.421 1.00 83.06 99 LEU A O 1
ATOM 799 N N . LEU A 1 100 ? 12.294 -5.375 -23.053 1.00 88.31 100 LEU A N 1
ATOM 800 C CA . LEU A 1 100 ? 11.678 -4.148 -22.548 1.00 88.31 100 LEU A CA 1
ATOM 801 C C . LEU A 1 100 ? 10.162 -4.187 -22.768 1.00 88.31 100 LEU A C 1
ATOM 803 O O . LEU A 1 100 ? 9.408 -3.955 -21.824 1.00 88.31 100 LEU A O 1
ATOM 807 N N . VAL A 1 101 ? 9.714 -4.503 -23.987 1.00 90.00 101 VAL A N 1
ATOM 808 C CA . VAL A 1 101 ? 8.282 -4.582 -24.324 1.00 90.00 101 VAL A CA 1
ATOM 809 C C . VAL A 1 101 ? 7.581 -5.637 -23.475 1.00 90.00 101 VAL A C 1
ATOM 811 O O . VAL A 1 101 ? 6.545 -5.359 -22.867 1.00 90.00 101 VAL A O 1
ATOM 814 N N . GLU A 1 102 ? 8.170 -6.824 -23.367 1.00 87.62 102 GLU A N 1
ATOM 815 C CA . GLU A 1 102 ? 7.633 -7.893 -22.537 1.00 87.62 102 GLU A CA 1
ATOM 816 C C . GLU A 1 102 ? 7.616 -7.514 -21.049 1.00 87.62 102 GLU A C 1
ATOM 818 O O . GLU A 1 102 ? 6.615 -7.737 -20.361 1.00 87.62 102 GLU A O 1
ATOM 823 N N . GLY A 1 103 ? 8.693 -6.905 -20.546 1.00 87.31 103 GLY A N 1
ATOM 824 C CA . GLY A 1 103 ? 8.782 -6.417 -19.172 1.00 87.31 103 GLY A CA 1
ATOM 825 C C . GLY A 1 103 ? 7.699 -5.388 -18.850 1.00 87.31 103 GLY A C 1
ATOM 826 O O . GLY A 1 103 ? 7.012 -5.525 -17.835 1.00 87.31 103 GLY A O 1
ATOM 827 N N . MET A 1 104 ? 7.484 -4.417 -19.743 1.00 91.94 104 MET A N 1
ATOM 828 C CA . MET A 1 104 ? 6.422 -3.417 -19.613 1.00 91.94 104 MET A CA 1
ATOM 829 C C . MET A 1 104 ? 5.040 -4.067 -19.625 1.00 91.94 104 MET A C 1
ATOM 831 O O . MET A 1 104 ? 4.243 -3.794 -18.732 1.00 91.94 104 MET A O 1
ATOM 835 N N . PHE A 1 105 ? 4.759 -4.965 -20.575 1.00 92.25 105 PHE A N 1
ATOM 836 C CA . PHE A 1 105 ? 3.469 -5.656 -20.637 1.00 92.25 105 PHE A CA 1
ATOM 837 C C . PHE A 1 105 ? 3.197 -6.461 -19.362 1.00 92.25 105 PHE A C 1
ATOM 839 O O . PHE A 1 105 ? 2.105 -6.393 -18.790 1.00 92.25 105 PHE A O 1
ATOM 846 N N . ARG A 1 106 ? 4.204 -7.193 -18.869 1.00 88.12 106 ARG A N 1
ATOM 847 C CA . ARG A 1 106 ? 4.097 -7.947 -17.616 1.00 88.12 106 ARG A CA 1
ATOM 848 C C . ARG A 1 106 ? 3.812 -7.024 -16.433 1.00 88.12 106 ARG A C 1
ATOM 850 O O . ARG A 1 106 ? 2.888 -7.337 -15.686 1.00 88.12 106 ARG A O 1
ATOM 857 N N . SER A 1 107 ? 4.542 -5.917 -16.308 1.00 90.44 107 SER A N 1
ATOM 858 C CA . SER A 1 107 ? 4.364 -4.928 -15.237 1.00 90.44 107 SER A CA 1
ATOM 859 C C . SER A 1 107 ? 2.977 -4.303 -15.273 1.00 90.44 107 SER A C 1
ATOM 861 O O . SER A 1 107 ? 2.225 -4.442 -14.322 1.00 90.44 107 SER A O 1
ATOM 863 N N . VAL A 1 108 ? 2.568 -3.760 -16.423 1.00 93.31 108 VAL A N 1
ATOM 864 C CA . VAL A 1 108 ? 1.253 -3.128 -16.593 1.00 93.31 108 VAL A CA 1
ATOM 865 C C . VAL A 1 108 ? 0.123 -4.115 -16.298 1.00 93.31 108 VAL A C 1
ATOM 867 O O . VAL A 1 108 ? -0.818 -3.772 -15.589 1.00 93.31 108 VAL A O 1
ATOM 870 N N . SER A 1 109 ? 0.215 -5.361 -16.782 1.00 92.31 109 SER A N 1
ATOM 871 C CA . SER A 1 109 ? -0.796 -6.384 -16.475 1.00 92.31 109 SER A CA 1
ATOM 872 C C . SER A 1 109 ? -0.870 -6.715 -14.979 1.00 92.31 109 SER A C 1
ATOM 874 O O . SER A 1 109 ? -1.960 -6.959 -14.466 1.00 92.31 109 SER A O 1
ATOM 876 N N . ALA A 1 110 ? 0.271 -6.706 -14.278 1.00 89.50 110 ALA A N 1
ATOM 877 C CA . ALA A 1 110 ? 0.314 -6.885 -12.834 1.00 89.50 110 ALA A CA 1
ATOM 878 C C . ALA A 1 110 ? -0.292 -5.667 -12.128 1.00 89.50 110 ALA A C 1
ATOM 880 O O . ALA A 1 110 ? -1.189 -5.852 -11.317 1.00 89.50 110 ALA A O 1
ATOM 881 N N . GLY A 1 111 ? 0.080 -4.447 -12.525 1.00 91.94 111 GLY A N 1
ATOM 882 C CA . GLY A 1 111 ? -0.467 -3.201 -11.988 1.00 91.94 111 GLY A CA 1
ATOM 883 C C . GLY A 1 111 ? -1.992 -3.118 -12.101 1.00 91.94 111 GLY A C 1
ATOM 884 O O . GLY A 1 111 ? -2.658 -2.746 -11.141 1.00 91.94 111 GLY A O 1
ATOM 885 N N . VAL A 1 112 ? -2.583 -3.560 -13.219 1.00 93.12 112 VAL A N 1
ATOM 886 C CA . VAL A 1 112 ? -4.052 -3.644 -13.370 1.00 93.12 112 VAL A CA 1
ATOM 887 C C . VAL A 1 112 ? -4.677 -4.570 -12.320 1.00 93.12 112 VAL A C 1
ATOM 889 O O . VAL A 1 112 ? -5.669 -4.205 -11.686 1.00 93.12 112 VAL A O 1
ATOM 892 N N . LEU A 1 113 ? -4.111 -5.767 -12.129 1.00 92.62 113 LEU A N 1
ATOM 893 C CA . LEU A 1 113 ? -4.603 -6.729 -11.137 1.00 92.62 113 LEU A CA 1
ATOM 894 C C . LEU A 1 113 ? -4.368 -6.234 -9.705 1.00 92.62 113 LEU A C 1
ATOM 896 O O . LEU A 1 113 ? -5.227 -6.414 -8.844 1.00 92.62 113 LEU A O 1
ATOM 900 N N . GLU A 1 114 ? -3.237 -5.581 -9.455 1.00 92.56 114 GLU A N 1
ATOM 901 C CA . GLU A 1 114 ? -2.906 -4.971 -8.172 1.00 92.56 114 GLU A CA 1
ATOM 902 C C . GLU A 1 114 ? -3.866 -3.834 -7.829 1.00 92.56 114 GLU A C 1
ATOM 904 O O . GLU A 1 114 ? -4.320 -3.765 -6.690 1.00 92.56 114 GLU A O 1
ATOM 909 N N . GLU A 1 115 ? -4.253 -2.987 -8.783 1.00 95.44 115 GLU A N 1
ATOM 910 C CA . GLU A 1 115 ? -5.270 -1.963 -8.539 1.00 95.44 115 GLU A CA 1
ATOM 911 C C . GLU A 1 115 ? -6.646 -2.580 -8.273 1.00 95.44 115 GLU A C 1
ATOM 913 O O . GLU A 1 115 ? -7.303 -2.222 -7.292 1.00 95.44 115 GLU A O 1
ATOM 918 N N . ALA A 1 116 ? -7.069 -3.554 -9.084 1.00 92.88 116 ALA A N 1
ATOM 919 C CA . ALA A 1 116 ? -8.337 -4.254 -8.873 1.00 92.88 116 ALA A CA 1
ATOM 920 C C . ALA A 1 116 ? -8.403 -4.907 -7.480 1.00 92.88 116 ALA A C 1
ATOM 922 O O . ALA A 1 116 ? -9.427 -4.830 -6.790 1.00 92.88 116 ALA A O 1
ATOM 923 N N . TRP A 1 117 ? -7.291 -5.498 -7.039 1.00 93.31 117 TRP A N 1
ATOM 924 C CA . TRP A 1 117 ? -7.166 -6.080 -5.714 1.00 93.31 117 TRP A CA 1
ATOM 925 C C . TRP A 1 117 ? -7.055 -5.008 -4.627 1.00 93.31 117 TRP A C 1
ATOM 927 O O . TRP A 1 117 ? -7.982 -4.834 -3.846 1.00 93.31 117 TRP A O 1
ATOM 937 N N . PHE A 1 118 ? -5.957 -4.261 -4.547 1.00 94.75 118 PHE A N 1
ATOM 938 C CA . PHE A 1 118 ? -5.663 -3.395 -3.404 1.00 94.75 118 PHE A CA 1
ATOM 939 C C . PHE A 1 118 ? -6.565 -2.167 -3.307 1.00 94.75 118 PHE A C 1
ATOM 941 O O . PHE A 1 118 ? -6.719 -1.631 -2.210 1.00 94.75 118 PHE A O 1
ATOM 948 N N . ARG A 1 119 ? -7.143 -1.696 -4.418 1.00 94.75 119 ARG A N 1
ATOM 949 C CA . ARG A 1 119 ? -7.998 -0.500 -4.417 1.00 94.75 119 ARG A CA 1
ATOM 950 C C . ARG A 1 119 ? -9.465 -0.878 -4.516 1.00 94.75 119 ARG A C 1
ATOM 952 O O . ARG A 1 119 ? -10.278 -0.094 -4.048 1.00 94.75 119 ARG A O 1
ATOM 959 N N . GLY A 1 120 ? -9.799 -2.066 -5.023 1.00 92.31 120 GLY A N 1
ATOM 960 C CA . GLY A 1 120 ? -11.154 -2.621 -5.029 1.00 92.31 120 GLY A CA 1
ATOM 961 C C . GLY A 1 120 ? -11.390 -3.640 -3.911 1.00 92.31 120 GLY A C 1
ATOM 962 O O . GLY A 1 120 ? -11.819 -3.304 -2.809 1.00 92.31 120 GLY A O 1
ATOM 963 N N . ILE A 1 121 ? -11.136 -4.914 -4.205 1.00 91.88 121 ILE A N 1
ATOM 964 C CA . ILE A 1 121 ? -11.578 -6.064 -3.393 1.00 91.88 121 ILE A CA 1
ATOM 965 C C . ILE A 1 121 ? -10.895 -6.132 -2.020 1.00 91.88 121 ILE A C 1
ATOM 967 O O . ILE A 1 121 ? -11.535 -6.376 -0.999 1.00 91.88 121 ILE A O 1
ATOM 971 N N . GLY A 1 122 ? -9.588 -5.905 -1.976 1.00 93.06 122 GLY A N 1
ATOM 972 C CA . GLY A 1 122 ? -8.780 -5.917 -0.762 1.00 93.06 122 GLY A CA 1
ATOM 973 C C . GLY A 1 122 ? -9.241 -4.878 0.258 1.00 93.06 122 GLY A C 1
ATOM 974 O O . GLY A 1 122 ? -9.185 -5.149 1.455 1.00 93.06 122 GLY A O 1
ATOM 975 N N . VAL A 1 123 ? -9.781 -3.741 -0.194 1.00 95.06 123 VAL A N 1
ATOM 976 C CA . VAL A 1 123 ? -10.370 -2.713 0.681 1.00 95.06 123 VAL A CA 1
ATOM 977 C C . VAL A 1 123 ? -11.554 -3.279 1.456 1.00 95.06 123 VAL A C 1
ATOM 979 O O . VAL A 1 123 ? -11.630 -3.116 2.670 1.00 95.06 123 VAL A O 1
ATOM 982 N N . MET A 1 124 ? -12.448 -3.998 0.779 1.00 93.81 124 MET A N 1
ATOM 983 C CA . MET A 1 124 ? -13.599 -4.638 1.411 1.00 93.81 124 MET A CA 1
ATOM 984 C C . MET A 1 124 ? -13.171 -5.675 2.456 1.00 93.81 124 MET A C 1
ATOM 986 O O . MET A 1 124 ? -13.703 -5.695 3.566 1.00 93.81 124 MET A O 1
ATOM 990 N N . TYR A 1 125 ? -12.195 -6.527 2.129 1.00 92.81 125 TYR A N 1
ATOM 991 C CA . TYR A 1 125 ? -11.677 -7.504 3.090 1.00 92.81 125 TYR A CA 1
ATOM 992 C C . TYR A 1 125 ? -10.977 -6.832 4.269 1.00 92.81 125 TYR A C 1
ATOM 994 O O . TYR A 1 125 ? -11.152 -7.268 5.405 1.00 92.81 125 TYR A O 1
ATOM 1002 N N . ALA A 1 126 ? -10.243 -5.745 4.033 1.00 94.88 126 ALA A N 1
ATOM 1003 C CA . ALA A 1 126 ? -9.675 -4.944 5.104 1.00 94.88 126 ALA A CA 1
ATOM 1004 C C . ALA A 1 126 ? -10.774 -4.367 6.007 1.00 94.88 126 ALA A C 1
ATOM 1006 O O . ALA A 1 126 ? -10.680 -4.504 7.221 1.00 94.88 126 ALA A O 1
ATOM 1007 N N . MET A 1 127 ? -11.855 -3.813 5.448 1.00 94.19 127 MET A N 1
ATOM 1008 C CA . MET A 1 127 ? -13.017 -3.356 6.225 1.00 94.19 127 MET A CA 1
ATOM 1009 C C . MET A 1 127 ? -13.621 -4.479 7.072 1.00 94.19 127 MET A C 1
ATOM 1011 O O . MET A 1 127 ? -13.883 -4.276 8.256 1.00 94.19 127 MET A O 1
ATOM 1015 N N . LEU A 1 128 ? -13.795 -5.676 6.502 1.00 92.62 128 LEU A N 1
ATOM 1016 C CA . LEU A 1 128 ? -14.313 -6.833 7.233 1.00 92.62 128 LEU A CA 1
ATOM 1017 C C . LEU A 1 128 ? -13.387 -7.225 8.391 1.00 92.62 128 LEU A C 1
ATOM 1019 O O . LEU A 1 128 ? -13.857 -7.437 9.508 1.00 92.62 128 LEU A O 1
ATOM 1023 N N . LEU A 1 129 ? -12.075 -7.272 8.151 1.00 92.62 129 LEU A N 1
ATOM 1024 C CA . LEU A 1 129 ? -11.090 -7.542 9.197 1.00 92.62 129 LEU A CA 1
ATOM 1025 C C . LEU A 1 129 ? -11.132 -6.484 10.299 1.00 92.62 129 LEU A C 1
ATOM 1027 O O . LEU A 1 129 ? -11.043 -6.843 11.467 1.00 92.62 129 LEU A O 1
ATOM 1031 N N . LEU A 1 130 ? -11.314 -5.208 9.956 1.00 91.31 130 LEU A N 1
ATOM 1032 C CA . LEU A 1 130 ? -11.446 -4.131 10.939 1.00 91.31 130 LEU A CA 1
ATOM 1033 C C . LEU A 1 130 ? -12.715 -4.296 11.777 1.00 91.31 130 LEU A C 1
ATOM 1035 O O . LEU A 1 130 ? -12.653 -4.119 12.987 1.00 91.31 130 LEU A O 1
ATOM 1039 N N . VAL A 1 131 ? -13.841 -4.699 11.179 1.00 89.44 131 VAL A N 1
ATOM 1040 C CA . VAL A 1 131 ? -15.070 -5.013 11.928 1.00 89.44 131 VAL A CA 1
ATOM 1041 C C . VAL A 1 131 ? -14.857 -6.191 12.872 1.00 89.44 131 VAL A C 1
ATOM 1043 O O . VAL A 1 131 ? -15.210 -6.093 14.046 1.00 89.44 131 VAL A O 1
ATOM 1046 N N . VAL A 1 132 ? -14.256 -7.284 12.396 1.00 87.25 132 VAL A N 1
ATOM 1047 C CA . VAL A 1 132 ? -13.961 -8.462 13.229 1.00 87.25 132 VAL A CA 1
ATOM 1048 C C . VAL A 1 132 ? -13.008 -8.095 14.364 1.00 87.25 132 VAL A C 1
ATOM 1050 O O . VAL A 1 132 ? -13.230 -8.488 15.507 1.00 87.25 132 VAL A O 1
ATOM 1053 N N . PHE A 1 133 ? -11.975 -7.307 14.072 1.00 86.00 133 PHE A N 1
ATOM 1054 C CA . PHE A 1 133 ? -11.010 -6.849 15.062 1.00 86.00 133 PHE A CA 1
ATOM 1055 C C . PHE A 1 133 ? -11.675 -5.922 16.082 1.00 86.00 133 PHE A C 1
ATOM 1057 O O . PHE A 1 133 ? -11.522 -6.135 17.278 1.00 86.00 133 PHE A O 1
ATOM 1064 N N . ASN A 1 134 ? -12.488 -4.960 15.649 1.00 82.25 134 ASN A N 1
ATOM 1065 C CA . ASN A 1 134 ? -13.233 -4.079 16.547 1.00 82.25 134 ASN A CA 1
ATOM 1066 C C . ASN A 1 134 ? -14.243 -4.844 17.402 1.00 82.25 134 ASN A C 1
ATOM 1068 O O . ASN A 1 134 ? -14.372 -4.552 18.586 1.00 82.25 134 ASN A O 1
ATOM 1072 N N . TRP A 1 135 ? -14.920 -5.852 16.850 1.00 82.56 135 TRP A N 1
ATOM 1073 C CA . TRP A 1 135 ? -15.785 -6.738 17.625 1.00 82.56 135 TRP A CA 1
ATOM 1074 C C . TRP A 1 135 ? -14.984 -7.518 18.671 1.00 82.56 135 TRP A C 1
ATOM 1076 O O . TRP A 1 135 ? -15.354 -7.534 19.848 1.00 82.56 135 TRP A O 1
ATOM 1086 N N . PHE A 1 136 ? -13.850 -8.096 18.263 1.00 80.81 136 PHE A N 1
ATOM 1087 C CA . PHE A 1 136 ? -12.954 -8.818 19.156 1.00 80.81 136 PHE A CA 1
ATOM 1088 C C . PHE A 1 136 ? -12.461 -7.914 20.285 1.00 80.81 136 PHE A C 1
ATOM 1090 O O . PHE A 1 136 ? -12.561 -8.303 21.439 1.00 80.81 136 PHE A O 1
ATOM 1097 N N . TRP A 1 137 ? -12.004 -6.695 19.997 1.00 73.94 137 TRP A N 1
ATOM 1098 C CA . TRP A 1 137 ? -11.560 -5.746 21.023 1.00 73.94 137 TRP A CA 1
ATOM 1099 C C . TRP A 1 137 ? -12.697 -5.096 21.796 1.00 73.94 137 TRP A C 1
ATOM 1101 O O . TRP A 1 137 ? -12.472 -4.669 22.920 1.00 73.94 137 TRP A O 1
ATOM 1111 N N . GLY A 1 138 ? -13.913 -5.072 21.263 1.00 74.69 138 GLY A N 1
ATOM 1112 C CA . GLY A 1 138 ? -15.101 -4.752 22.037 1.00 74.69 138 GLY A CA 1
ATOM 1113 C C . GLY A 1 138 ? -15.275 -5.778 23.153 1.00 74.69 138 GLY A C 1
ATOM 1114 O O . GLY A 1 138 ? -15.219 -5.431 24.329 1.00 74.69 138 GLY A O 1
ATOM 1115 N N . VAL A 1 139 ? -15.403 -7.059 22.801 1.00 75.75 139 VAL A N 1
ATOM 1116 C CA . VAL A 1 139 ? -15.641 -8.148 23.765 1.00 75.75 139 VAL A CA 1
ATOM 1117 C C . VAL A 1 139 ? -14.415 -8.415 24.648 1.00 75.75 139 VAL A C 1
ATOM 1119 O O . VAL A 1 139 ? -14.511 -8.396 25.874 1.00 75.75 139 VAL A O 1
ATOM 1122 N N . ALA A 1 140 ? -13.246 -8.630 24.047 1.00 73.75 140 ALA A N 1
ATOM 1123 C CA . ALA A 1 140 ? -11.995 -8.874 24.759 1.00 73.75 140 ALA A CA 1
ATOM 1124 C C . ALA A 1 140 ? -11.530 -7.637 25.535 1.00 73.75 140 ALA A C 1
ATOM 1126 O O . ALA A 1 140 ? -10.973 -7.781 26.619 1.00 73.75 140 ALA A O 1
ATOM 1127 N N . GLY A 1 141 ? -11.802 -6.426 25.042 1.00 70.25 141 GLY A N 1
ATOM 1128 C CA . GLY A 1 141 ? -11.515 -5.187 25.764 1.00 70.25 141 GLY A CA 1
ATOM 1129 C C . GLY A 1 141 ? -12.282 -5.100 27.076 1.00 70.25 141 GLY A C 1
ATOM 1130 O O . GLY A 1 141 ? -11.693 -4.713 28.081 1.00 70.25 141 GLY A O 1
ATOM 1131 N N . TRP A 1 142 ? -13.542 -5.553 27.121 1.00 72.44 142 TRP A N 1
ATOM 1132 C CA . TRP A 1 142 ? -14.278 -5.682 28.384 1.00 72.44 142 TRP A CA 1
ATOM 1133 C C . TRP A 1 142 ? -13.629 -6.686 29.336 1.00 72.44 142 TRP A C 1
ATOM 1135 O O . TRP A 1 142 ? -13.497 -6.396 30.523 1.00 72.44 142 TRP A O 1
ATOM 1145 N N . VAL A 1 143 ? -13.174 -7.836 28.832 1.00 78.31 143 VAL A N 1
ATOM 1146 C CA . VAL A 1 143 ? -12.477 -8.840 29.654 1.00 78.31 143 VAL A CA 1
ATOM 1147 C C . VAL A 1 143 ? -11.173 -8.272 30.221 1.00 78.31 143 VAL A C 1
ATOM 1149 O O . VAL A 1 143 ? -10.947 -8.340 31.428 1.00 78.31 143 VAL A O 1
ATOM 1152 N N . VAL A 1 144 ? -10.342 -7.650 29.380 1.00 73.44 144 VAL A N 1
ATOM 1153 C CA . VAL A 1 144 ? -9.095 -6.990 29.798 1.00 73.44 144 VAL A CA 1
ATOM 1154 C C . VAL A 1 144 ? -9.387 -5.877 30.803 1.00 73.44 144 VAL A C 1
ATOM 1156 O O . VAL A 1 144 ? -8.696 -5.775 31.812 1.00 73.44 144 VAL A O 1
ATOM 1159 N N . ALA A 1 145 ? -10.438 -5.087 30.581 1.00 70.88 145 ALA A N 1
ATOM 1160 C CA . ALA A 1 145 ? -10.868 -4.035 31.491 1.00 70.88 145 ALA A CA 1
ATOM 1161 C C . ALA A 1 145 ? -11.283 -4.578 32.867 1.00 70.88 145 ALA A C 1
ATOM 1163 O O . ALA A 1 145 ? -10.918 -3.993 33.886 1.00 70.88 145 ALA A O 1
ATOM 1164 N N . VAL A 1 146 ? -12.013 -5.696 32.909 1.00 79.56 146 VAL A N 1
ATOM 1165 C CA . VAL A 1 146 ? -12.414 -6.362 34.158 1.00 79.56 146 VAL A CA 1
ATOM 1166 C C . VAL A 1 146 ? -11.197 -6.916 34.894 1.00 79.56 146 VAL A C 1
ATOM 1168 O O . VAL A 1 146 ? -11.068 -6.694 36.097 1.00 79.56 146 VAL A O 1
ATOM 1171 N N . ILE A 1 147 ? -10.274 -7.578 34.189 1.00 80.69 147 ILE A N 1
ATOM 1172 C CA . ILE A 1 147 ? -9.029 -8.091 34.781 1.00 80.69 147 ILE A CA 1
ATOM 1173 C C . ILE A 1 147 ? -8.194 -6.933 35.339 1.00 80.69 147 ILE A C 1
ATOM 1175 O O . ILE A 1 147 ? -7.752 -6.991 36.484 1.00 80.69 147 ILE A O 1
ATOM 1179 N N . ALA A 1 148 ? -8.025 -5.859 34.567 1.00 74.69 148 ALA A N 1
ATOM 1180 C CA . ALA A 1 148 ? -7.301 -4.660 34.976 1.00 74.69 148 ALA A CA 1
ATOM 1181 C C . ALA A 1 148 ? -7.914 -4.011 36.225 1.00 74.69 148 ALA A C 1
ATOM 1183 O O . ALA A 1 148 ? -7.195 -3.693 37.173 1.00 74.69 148 ALA A O 1
ATOM 1184 N N . ALA A 1 149 ? -9.240 -3.861 36.258 1.00 74.38 149 ALA A N 1
ATOM 1185 C CA . ALA A 1 149 ? -9.955 -3.344 37.419 1.00 74.38 149 ALA A CA 1
ATOM 1186 C C . ALA A 1 149 ? -9.788 -4.264 38.641 1.00 74.38 149 ALA A C 1
ATOM 1188 O O . ALA A 1 149 ? -9.510 -3.776 39.734 1.00 74.38 149 ALA A O 1
ATOM 1189 N N . GLY A 1 150 ? -9.882 -5.585 38.456 1.00 83.06 150 GLY A N 1
ATOM 1190 C CA . GLY A 1 150 ? -9.655 -6.575 39.509 1.00 83.06 150 GLY A CA 1
ATOM 1191 C C . GLY A 1 150 ? -8.243 -6.498 40.094 1.00 83.06 150 GLY A C 1
ATOM 1192 O O . GLY A 1 150 ? -8.084 -6.438 41.312 1.00 83.06 150 GLY A O 1
ATOM 1193 N N . LEU A 1 151 ? -7.219 -6.405 39.241 1.00 78.06 151 LEU A N 1
ATOM 1194 C CA . LEU A 1 151 ? -5.831 -6.195 39.665 1.00 78.06 151 LEU A CA 1
ATOM 1195 C C . LEU A 1 151 ? -5.650 -4.858 40.395 1.00 78.06 151 LEU A C 1
ATOM 1197 O O . LEU A 1 151 ? -4.946 -4.809 41.400 1.00 78.06 151 LEU A O 1
ATOM 1201 N N . GLY A 1 152 ? -6.319 -3.793 39.942 1.00 72.50 152 GLY A N 1
ATOM 1202 C CA . GLY A 1 152 ? -6.341 -2.494 40.618 1.00 72.50 152 GLY A CA 1
ATOM 1203 C C . GLY A 1 152 ? -6.971 -2.549 42.015 1.00 72.50 152 GLY A C 1
ATOM 1204 O O . GLY A 1 152 ? -6.449 -1.943 42.949 1.00 72.50 152 GLY A O 1
ATOM 1205 N N . VAL A 1 153 ? -8.048 -3.320 42.192 1.00 80.81 153 VAL A N 1
ATOM 1206 C CA . VAL A 1 153 ? -8.679 -3.551 43.503 1.00 80.81 153 VAL A CA 1
ATOM 1207 C C . VAL A 1 153 ? -7.768 -4.371 44.413 1.00 80.81 153 VAL A C 1
ATOM 1209 O O . VAL A 1 153 ? -7.563 -3.982 45.561 1.00 80.81 153 VAL A O 1
ATOM 1212 N N . ILE A 1 154 ? -7.174 -5.460 43.910 1.00 78.88 154 ILE A N 1
ATOM 1213 C CA . ILE A 1 154 ? -6.194 -6.261 44.664 1.00 78.88 154 ILE A CA 1
ATOM 1214 C C . ILE A 1 154 ? -5.034 -5.370 45.109 1.00 78.88 154 ILE A C 1
ATOM 1216 O O . ILE A 1 154 ? -4.636 -5.418 46.271 1.00 78.88 154 ILE A O 1
ATOM 1220 N N . PHE A 1 155 ? -4.534 -4.516 44.215 1.00 71.75 155 PHE A N 1
ATOM 1221 C CA . PHE A 1 155 ? -3.511 -3.521 44.511 1.00 71.75 155 PHE A CA 1
ATOM 1222 C C . PHE A 1 155 ? -3.936 -2.550 45.623 1.00 71.75 155 PHE A C 1
ATOM 1224 O O . PHE A 1 155 ? -3.190 -2.357 46.584 1.00 71.75 155 PHE A O 1
ATOM 1231 N N . PHE A 1 156 ? -5.138 -1.978 45.535 1.00 73.75 156 PHE A N 1
ATOM 1232 C CA . PHE A 1 156 ? -5.647 -1.064 46.555 1.00 73.75 156 PHE A CA 1
ATOM 1233 C C . PHE A 1 156 ? -5.763 -1.766 47.911 1.00 73.75 156 PHE A C 1
ATOM 1235 O O . PHE A 1 156 ? -5.248 -1.264 48.902 1.00 73.75 156 PHE A O 1
ATOM 1242 N N . ILE A 1 157 ? -6.326 -2.976 47.958 1.00 82.81 157 ILE A N 1
ATOM 1243 C CA . ILE A 1 157 ? -6.394 -3.791 49.182 1.00 82.81 157 ILE A CA 1
ATOM 1244 C C . ILE A 1 157 ? -4.986 -4.057 49.736 1.00 82.81 157 ILE A C 1
ATOM 1246 O O . ILE A 1 157 ? -4.746 -3.911 50.932 1.00 82.81 157 ILE A O 1
ATOM 1250 N N . SER A 1 158 ? -4.034 -4.378 48.863 1.00 71.81 158 SER A N 1
ATOM 1251 C CA . SER A 1 158 ? -2.647 -4.676 49.226 1.00 71.81 158 SER A CA 1
ATOM 1252 C C . SER A 1 158 ? -1.938 -3.491 49.884 1.00 71.81 158 SER A C 1
ATOM 1254 O O . SER A 1 158 ? -1.202 -3.683 50.852 1.00 71.81 158 SER A O 1
ATOM 1256 N N . LEU A 1 159 ? -2.202 -2.264 49.417 1.00 70.94 159 LEU A N 1
ATOM 1257 C CA . LEU A 1 159 ? -1.710 -1.037 50.052 1.00 70.94 159 LEU A CA 1
ATOM 1258 C C . LEU A 1 159 ? -2.231 -0.869 51.487 1.00 70.94 159 LEU A C 1
ATOM 1260 O O . LEU A 1 159 ? -1.487 -0.426 52.363 1.00 70.94 159 LEU A O 1
ATOM 1264 N N . PHE A 1 160 ? -3.490 -1.231 51.745 1.00 78.81 160 PHE A N 1
ATOM 1265 C CA . PHE A 1 160 ? -4.085 -1.125 53.082 1.00 78.81 160 PHE A CA 1
ATOM 1266 C C . PHE A 1 160 ? -3.571 -2.193 54.052 1.00 78.81 160 PHE A C 1
ATOM 1268 O O . PHE A 1 160 ? -3.522 -1.945 55.256 1.00 78.81 160 PHE A O 1
ATOM 1275 N N . LEU A 1 161 ? -3.130 -3.348 53.548 1.00 81.81 161 LEU A N 1
ATOM 1276 C CA . LEU A 1 161 ? -2.684 -4.475 54.373 1.00 81.81 161 LEU A CA 1
ATOM 1277 C C . LEU A 1 161 ? -1.227 -4.370 54.884 1.00 81.81 161 LEU A C 1
ATOM 1279 O O . LEU A 1 161 ? -0.771 -5.285 55.562 1.00 81.81 161 LEU A O 1
ATOM 1283 N N . ARG A 1 162 ? -0.520 -3.256 54.619 1.00 64.62 162 ARG A N 1
ATOM 1284 C CA . ARG A 1 162 ? 0.761 -2.769 55.210 1.00 64.62 162 ARG A CA 1
ATOM 1285 C C . ARG A 1 162 ? 1.974 -3.723 55.360 1.00 64.62 162 ARG A C 1
ATOM 1287 O O . ARG A 1 162 ? 3.035 -3.229 55.718 1.00 64.62 162 ARG A O 1
ATOM 1294 N N . ASN A 1 163 ? 1.898 -5.011 55.021 1.00 73.81 163 ASN A N 1
ATOM 1295 C CA . ASN A 1 163 ? 2.974 -6.001 55.232 1.00 73.81 163 ASN A CA 1
ATOM 1296 C C . ASN A 1 163 ? 3.625 -6.520 53.932 1.00 73.81 163 ASN A C 1
ATOM 1298 O O . ASN A 1 163 ? 3.991 -7.689 53.848 1.00 73.81 163 ASN A O 1
ATOM 1302 N N . MET A 1 164 ? 3.763 -5.686 52.898 1.00 71.38 164 MET A N 1
ATOM 1303 C CA . MET A 1 164 ? 4.397 -6.109 51.641 1.00 71.38 164 MET A CA 1
ATOM 1304 C C . 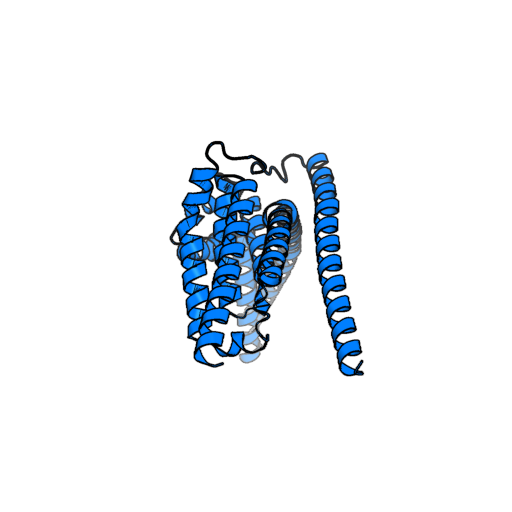MET A 1 164 ? 5.796 -5.531 51.463 1.00 71.38 164 MET A C 1
ATOM 1306 O O . MET A 1 164 ? 6.018 -4.341 51.679 1.00 71.38 164 MET A O 1
ATOM 1310 N N . ASP A 1 165 ? 6.714 -6.366 50.978 1.00 83.44 165 ASP A N 1
ATOM 1311 C CA . ASP A 1 165 ? 8.058 -5.950 50.587 1.00 83.44 165 ASP A CA 1
ATOM 1312 C C . ASP A 1 165 ? 8.009 -4.860 49.502 1.00 83.44 165 ASP A C 1
ATOM 1314 O O . ASP A 1 165 ? 7.343 -5.000 48.470 1.00 83.44 165 ASP A O 1
ATOM 1318 N N . ALA A 1 166 ? 8.773 -3.782 49.697 1.00 78.19 166 ALA A N 1
ATOM 1319 C CA . ALA A 1 166 ? 8.855 -2.637 48.784 1.00 78.19 166 ALA A CA 1
ATOM 1320 C C . ALA A 1 166 ? 9.051 -2.995 47.285 1.00 78.19 166 ALA A C 1
ATOM 1322 O O . ALA A 1 166 ? 8.347 -2.425 46.447 1.00 78.19 166 ALA A O 1
ATOM 1323 N N . PRO A 1 167 ? 9.932 -3.940 46.888 1.00 83.25 167 PRO A N 1
ATOM 1324 C CA . PRO A 1 167 ? 10.084 -4.318 45.477 1.00 83.25 167 PRO A CA 1
ATOM 1325 C C . PRO A 1 167 ? 8.887 -5.094 44.909 1.00 83.25 167 PRO A C 1
ATOM 1327 O O . PRO A 1 167 ? 8.648 -5.075 43.698 1.00 83.25 167 PRO A O 1
ATOM 1330 N N . PHE A 1 168 ? 8.122 -5.791 45.751 1.00 78.62 168 PHE A N 1
ATOM 1331 C CA . PHE A 1 168 ? 6.866 -6.405 45.328 1.00 78.62 168 PHE A CA 1
ATOM 1332 C C . PHE A 1 168 ? 5.802 -5.328 45.104 1.00 78.62 168 PHE A C 1
ATOM 1334 O O . PHE A 1 168 ? 5.176 -5.296 44.043 1.00 78.62 168 PHE A O 1
ATOM 1341 N N . LEU A 1 169 ? 5.694 -4.378 46.037 1.00 77.44 169 LEU A N 1
ATOM 1342 C CA . LEU A 1 169 ? 4.787 -3.240 45.918 1.00 77.44 169 LEU A CA 1
ATOM 1343 C C . LEU A 1 169 ? 5.066 -2.402 44.659 1.00 77.44 169 LEU A C 1
ATOM 1345 O O . LEU A 1 169 ? 4.128 -2.029 43.961 1.00 77.44 169 LEU A O 1
ATOM 1349 N N . GLY A 1 170 ? 6.337 -2.165 44.319 1.00 76.12 170 GLY A N 1
ATOM 1350 C CA . GLY A 1 170 ? 6.734 -1.441 43.105 1.00 76.12 170 GLY A CA 1
ATOM 1351 C C . GLY A 1 170 ? 6.311 -2.132 41.801 1.00 76.12 170 GLY A C 1
ATOM 1352 O O . GLY A 1 170 ? 5.812 -1.481 40.884 1.00 76.12 170 GLY A O 1
ATOM 1353 N N . ARG A 1 171 ? 6.444 -3.463 41.717 1.00 80.06 171 ARG A N 1
ATOM 1354 C CA . ARG A 1 171 ? 5.984 -4.236 40.547 1.00 80.06 171 ARG A CA 1
ATOM 1355 C C . ARG A 1 171 ? 4.462 -4.249 40.441 1.00 80.06 171 ARG A C 1
ATOM 1357 O O . ARG A 1 171 ? 3.925 -4.125 39.339 1.00 80.06 171 ARG A O 1
ATOM 1364 N N . LEU A 1 172 ? 3.773 -4.350 41.577 1.00 73.62 172 LEU A N 1
ATOM 1365 C CA . LEU A 1 172 ? 2.316 -4.297 41.637 1.00 73.62 172 LEU A CA 1
ATOM 1366 C C . LEU A 1 172 ? 1.792 -2.908 41.233 1.00 73.62 172 LEU A C 1
ATOM 1368 O O . LEU A 1 172 ? 0.858 -2.828 40.441 1.00 73.62 172 LEU A O 1
ATOM 1372 N N . LEU A 1 173 ? 2.450 -1.832 41.685 1.00 72.00 173 LEU A N 1
ATOM 1373 C CA . LEU A 1 173 ? 2.192 -0.443 41.282 1.00 72.00 173 LEU A CA 1
ATOM 1374 C C . LEU A 1 173 ? 2.318 -0.258 39.771 1.00 72.00 173 LEU A C 1
ATOM 1376 O O . LEU A 1 173 ? 1.409 0.272 39.138 1.00 72.00 173 LEU A O 1
ATOM 1380 N N . LEU A 1 174 ? 3.432 -0.708 39.190 1.00 79.38 174 LEU A N 1
ATOM 1381 C CA . LEU A 1 174 ? 3.682 -0.564 37.759 1.00 79.38 174 LEU A CA 1
ATOM 1382 C C . LEU A 1 174 ? 2.654 -1.346 36.933 1.00 79.38 174 LEU A C 1
ATOM 1384 O O . LEU A 1 174 ? 2.132 -0.8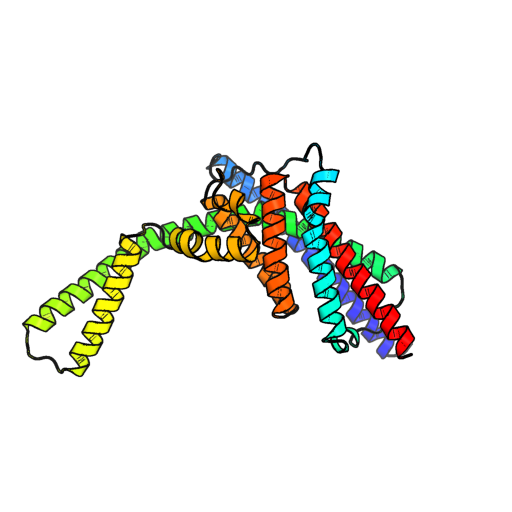28 35.949 1.00 79.38 174 LEU A O 1
ATOM 1388 N N . THR A 1 1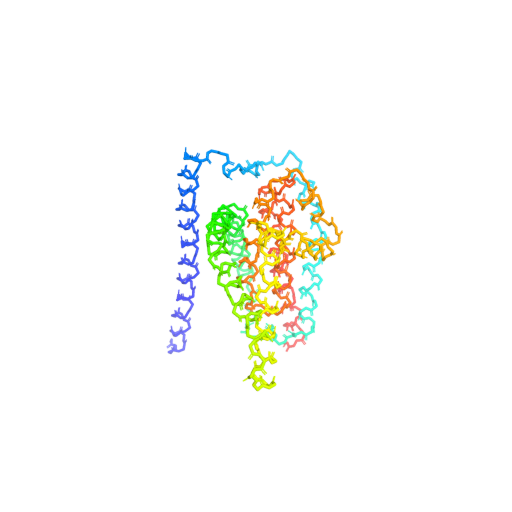75 ? 2.326 -2.566 37.363 1.00 77.19 175 THR A N 1
ATOM 1389 C CA . THR A 1 175 ? 1.343 -3.422 36.683 1.00 77.19 175 THR A CA 1
ATOM 1390 C C . THR A 1 175 ? -0.065 -2.839 36.793 1.00 77.19 175 THR A C 1
ATOM 1392 O O . THR A 1 175 ? -0.769 -2.759 35.791 1.00 77.19 175 THR A O 1
ATOM 1395 N N . GLY A 1 176 ? -0.462 -2.377 37.983 1.00 74.38 176 GLY A N 1
ATOM 1396 C CA . GLY A 1 176 ? -1.746 -1.721 38.215 1.00 74.38 176 GLY A CA 1
ATOM 1397 C C . GLY A 1 176 ? -1.884 -0.433 37.408 1.00 74.38 176 GLY A C 1
ATOM 1398 O O . GLY A 1 176 ? -2.894 -0.247 36.740 1.00 74.38 176 GLY A O 1
ATOM 1399 N N . LEU A 1 177 ? -0.851 0.416 37.386 1.00 76.25 177 LEU A N 1
ATOM 1400 C CA . LEU A 1 177 ? -0.831 1.646 36.592 1.00 76.25 177 LEU A CA 1
ATOM 1401 C C . LEU A 1 177 ? -0.900 1.350 35.089 1.00 76.25 177 LEU A C 1
ATOM 1403 O O . LEU A 1 177 ? -1.696 1.970 34.390 1.00 76.25 177 LEU A O 1
ATOM 1407 N N . ALA A 1 178 ? -0.124 0.382 34.595 1.00 78.06 178 ALA A N 1
ATOM 1408 C CA . ALA A 1 178 ? -0.179 -0.040 33.198 1.00 78.06 178 ALA A CA 1
ATOM 1409 C C . ALA A 1 178 ? -1.577 -0.557 32.828 1.00 78.06 178 ALA A C 1
ATOM 1411 O O . ALA A 1 178 ? -2.131 -0.157 31.807 1.00 78.06 178 ALA A O 1
ATOM 1412 N N . ALA A 1 179 ? -2.182 -1.379 33.687 1.00 73.06 179 ALA A N 1
ATOM 1413 C CA . ALA A 1 179 ? -3.532 -1.892 33.497 1.00 73.06 179 ALA A CA 1
ATOM 1414 C C . ALA A 1 179 ? -4.587 -0.769 33.500 1.00 73.06 179 ALA A C 1
ATOM 1416 O O . ALA A 1 179 ? -5.514 -0.800 32.694 1.00 73.06 179 ALA A O 1
ATOM 1417 N N . LEU A 1 180 ? -4.422 0.253 34.345 1.00 69.88 180 LEU A N 1
ATOM 1418 C CA . LEU A 1 180 ? -5.304 1.423 34.420 1.00 69.88 180 LEU A CA 1
ATOM 1419 C C . LEU A 1 180 ? -5.142 2.347 33.206 1.00 69.88 180 LEU A C 1
ATOM 1421 O O . LEU A 1 180 ? -6.137 2.857 32.701 1.00 69.88 180 LEU A O 1
ATOM 1425 N N . VAL A 1 181 ? -3.918 2.521 32.696 1.00 74.56 181 VAL A N 1
ATOM 1426 C CA . VAL A 1 181 ? -3.640 3.250 31.447 1.00 74.56 181 VAL A CA 1
ATOM 1427 C C . VAL A 1 181 ? -4.256 2.519 30.261 1.00 74.56 181 VAL A C 1
ATOM 1429 O O . VAL A 1 181 ? -4.945 3.147 29.463 1.00 74.56 181 VAL A O 1
ATOM 1432 N N . VAL A 1 182 ? -4.080 1.197 30.170 1.00 71.38 182 VAL A N 1
ATOM 1433 C CA . VAL A 1 182 ? -4.737 0.368 29.151 1.00 71.38 182 VAL A CA 1
ATOM 1434 C C . VAL A 1 182 ? -6.254 0.527 29.269 1.00 71.38 182 VAL A C 1
ATOM 1436 O O . VAL A 1 182 ? -6.897 0.941 28.310 1.00 71.38 182 VAL A O 1
ATOM 1439 N N . TRP A 1 183 ? -6.832 0.319 30.453 1.00 71.12 183 TRP A N 1
ATOM 1440 C CA . TRP A 1 183 ? -8.264 0.510 30.690 1.00 71.12 183 TRP A CA 1
ATOM 1441 C C . TRP A 1 183 ? -8.753 1.906 30.290 1.00 71.12 183 TRP A C 1
ATOM 1443 O O . TRP A 1 183 ? -9.776 2.019 29.622 1.00 71.12 183 TRP A O 1
ATOM 1453 N N . ALA A 1 184 ? -8.031 2.966 30.657 1.00 70.56 184 ALA A N 1
ATOM 1454 C CA . ALA A 1 184 ? -8.397 4.338 30.332 1.00 70.56 184 ALA A CA 1
ATOM 1455 C C . ALA A 1 184 ? -8.335 4.582 28.821 1.00 70.56 184 ALA A C 1
ATOM 1457 O O . ALA A 1 184 ? -9.274 5.138 28.267 1.00 70.56 184 ALA A O 1
ATOM 1458 N N . VAL A 1 185 ? -7.294 4.111 28.133 1.00 67.56 185 VAL A N 1
ATOM 1459 C CA . VAL A 1 185 ? -7.175 4.223 26.671 1.00 67.56 185 VAL A CA 1
ATOM 1460 C C . VAL A 1 185 ? -8.322 3.492 25.965 1.00 67.56 185 VAL A C 1
ATOM 1462 O O . VAL A 1 185 ? -8.919 4.058 25.050 1.00 67.56 185 VAL A O 1
ATOM 1465 N N . PHE A 1 186 ? -8.674 2.286 26.419 1.00 66.50 186 PHE A N 1
ATOM 1466 C CA . PHE A 1 186 ? -9.761 1.479 25.850 1.00 66.50 186 PHE A CA 1
ATOM 1467 C C . PHE A 1 186 ? -11.161 1.997 26.207 1.00 66.50 186 PHE A C 1
ATOM 1469 O O . PHE A 1 186 ? -12.085 1.884 25.408 1.00 66.50 186 PHE A O 1
ATOM 1476 N N . LYS A 1 187 ? -11.351 2.574 27.396 1.00 65.62 187 LYS A N 1
ATOM 1477 C CA . LYS A 1 187 ? -12.646 3.125 27.814 1.00 65.62 187 LYS A CA 1
ATOM 1478 C C . LYS A 1 187 ? -12.895 4.519 27.245 1.00 65.62 187 LYS A C 1
ATOM 1480 O O . LYS A 1 187 ? -14.037 4.845 26.944 1.00 65.62 187 LYS A O 1
ATOM 1485 N N . LEU A 1 188 ? -11.850 5.336 27.106 1.00 63.75 188 LEU A N 1
ATOM 1486 C CA . LEU A 1 188 ? -11.950 6.676 26.521 1.00 63.75 188 LEU A CA 1
ATOM 1487 C C . LEU A 1 188 ? -12.072 6.626 24.995 1.00 63.75 188 LEU A C 1
ATOM 1489 O O . LEU A 1 188 ? -12.638 7.545 24.411 1.00 63.75 188 LEU A O 1
ATOM 1493 N N . ASN A 1 189 ? -11.600 5.552 24.356 1.00 62.56 189 ASN A N 1
ATOM 1494 C CA . ASN A 1 189 ? -11.786 5.318 22.931 1.00 62.56 189 ASN A CA 1
ATOM 1495 C C . ASN A 1 189 ? -12.432 3.951 22.712 1.00 62.56 189 ASN A C 1
ATOM 1497 O O . ASN A 1 189 ? -11.743 2.936 22.692 1.00 62.56 189 ASN A O 1
ATOM 1501 N N . HIS A 1 190 ? -13.743 3.943 22.462 1.00 65.56 190 HIS A N 1
ATOM 1502 C CA . HIS A 1 190 ? -14.515 2.740 22.121 1.00 65.56 190 HIS A CA 1
ATOM 1503 C C . HIS A 1 190 ? -13.991 1.976 20.886 1.00 65.56 190 HIS A C 1
ATOM 1505 O O . HIS A 1 190 ? -14.480 0.888 20.594 1.00 65.56 190 HIS A O 1
ATOM 1511 N N . ASP A 1 191 ? -13.011 2.533 20.168 1.00 77.88 191 ASP A N 1
ATOM 1512 C CA . ASP A 1 191 ? -12.435 1.973 18.955 1.00 77.88 191 ASP A CA 1
ATOM 1513 C C . ASP A 1 191 ? -10.921 2.295 18.859 1.00 77.88 191 ASP A C 1
ATOM 1515 O O . ASP A 1 191 ? -10.529 3.362 18.364 1.00 77.88 191 ASP A O 1
ATOM 1519 N N . PRO A 1 192 ? -10.036 1.414 19.372 1.00 77.44 192 PRO A N 1
ATOM 1520 C CA . PRO A 1 192 ? -8.591 1.657 19.397 1.00 77.44 192 PRO A CA 1
ATOM 1521 C C . PRO A 1 192 ? -7.987 1.731 17.990 1.00 77.44 192 PRO A C 1
ATOM 1523 O O . PRO A 1 192 ? -7.016 2.457 17.768 1.00 77.44 192 PRO A O 1
ATOM 1526 N N . VAL A 1 193 ? -8.574 1.021 17.024 1.00 84.69 193 VAL A N 1
ATOM 1527 C CA . VAL A 1 193 ? -8.151 1.072 15.625 1.00 84.69 193 VAL A CA 1
ATOM 1528 C C . VAL A 1 193 ? -8.417 2.461 15.073 1.00 84.69 193 VAL A C 1
ATOM 1530 O O . VAL A 1 193 ? -7.489 3.126 14.609 1.00 84.69 193 VAL A O 1
ATOM 1533 N N . PHE A 1 194 ? -9.652 2.949 15.180 1.00 87.56 194 PHE A N 1
ATOM 1534 C CA . PHE A 1 194 ? -9.989 4.284 14.695 1.00 87.56 194 PHE A CA 1
ATOM 1535 C C . PHE A 1 194 ? -9.171 5.366 15.397 1.00 87.56 194 PHE A C 1
ATOM 1537 O O . PHE A 1 194 ? -8.773 6.332 14.745 1.00 87.56 194 PHE A O 1
ATOM 1544 N N . PHE A 1 195 ? -8.860 5.201 16.686 1.00 86.25 195 PHE A N 1
ATOM 1545 C CA . PHE A 1 195 ? -7.971 6.117 17.395 1.00 86.25 195 PHE A CA 1
ATOM 1546 C C . PHE A 1 195 ? -6.584 6.190 16.743 1.00 86.25 195 PHE A C 1
ATOM 1548 O O . PHE A 1 195 ? -6.124 7.293 16.433 1.00 86.25 195 PHE A O 1
ATOM 1555 N N . ILE A 1 196 ? -5.935 5.044 16.510 1.00 88.19 196 ILE A N 1
ATOM 1556 C CA . ILE A 1 196 ? -4.601 4.985 15.893 1.00 88.19 196 ILE A CA 1
ATOM 1557 C C . ILE A 1 196 ? -4.643 5.593 14.491 1.00 88.19 196 ILE A C 1
ATOM 1559 O O . ILE A 1 196 ? -3.805 6.427 14.147 1.00 88.19 196 ILE A O 1
ATOM 1563 N N . TYR A 1 197 ? -5.636 5.223 13.685 1.00 90.81 197 TYR A N 1
ATOM 1564 C CA . TYR A 1 197 ? -5.736 5.735 12.325 1.00 90.81 197 TYR A CA 1
ATOM 1565 C C . TYR A 1 197 ? -5.969 7.243 12.299 1.00 90.81 197 TYR A C 1
ATOM 1567 O O . TYR A 1 197 ? -5.197 7.968 11.679 1.00 90.81 197 TYR A O 1
ATOM 1575 N N . LYS A 1 198 ? -6.974 7.740 13.021 1.00 90.69 198 LYS A N 1
ATOM 1576 C CA . LYS A 1 198 ? -7.379 9.147 12.957 1.00 90.69 198 LYS A CA 1
ATOM 1577 C C . LYS A 1 198 ? -6.373 10.100 13.601 1.00 90.69 198 LYS A C 1
ATOM 1579 O O . LYS A 1 198 ? -6.187 11.203 13.095 1.00 90.69 198 LYS A O 1
ATOM 1584 N N . ASN A 1 199 ? -5.750 9.700 14.709 1.00 91.31 199 ASN A N 1
ATOM 1585 C CA . ASN A 1 199 ? -4.888 10.594 15.488 1.00 91.31 199 ASN A CA 1
ATOM 1586 C C . ASN A 1 199 ? -3.398 10.430 15.179 1.00 91.31 199 ASN A C 1
ATOM 1588 O O . ASN A 1 199 ? -2.624 11.328 15.496 1.00 91.31 199 ASN A O 1
ATOM 1592 N N . ILE A 1 200 ? -2.986 9.309 14.577 1.00 92.38 200 ILE A N 1
ATOM 1593 C CA . ILE A 1 200 ? -1.572 9.028 14.302 1.00 92.38 200 ILE A CA 1
ATOM 1594 C C . ILE A 1 200 ? -1.350 8.847 12.801 1.00 92.38 200 ILE A C 1
ATOM 1596 O O . ILE A 1 200 ? -0.627 9.634 12.190 1.00 92.38 200 ILE A O 1
ATOM 1600 N N . LEU A 1 201 ? -1.983 7.846 12.181 1.00 93.44 201 LEU A N 1
ATOM 1601 C CA . LEU A 1 201 ? -1.668 7.492 10.792 1.00 93.44 201 LEU A CA 1
ATOM 1602 C C . LEU A 1 201 ? -2.143 8.544 9.784 1.00 93.44 201 LEU A C 1
ATOM 1604 O O . LEU A 1 201 ? -1.392 8.860 8.866 1.00 93.44 201 LEU A O 1
ATOM 1608 N N . TYR A 1 202 ? -3.336 9.117 9.962 1.00 94.81 202 TYR A N 1
ATOM 1609 C CA . TYR A 1 202 ? -3.872 10.158 9.081 1.00 94.81 202 TYR A CA 1
ATOM 1610 C C . TYR A 1 202 ? -2.995 11.415 9.101 1.00 94.81 202 TYR A C 1
ATOM 1612 O O . TYR A 1 202 ? -2.550 11.798 8.023 1.00 94.81 202 TYR A O 1
ATOM 1620 N N . PRO A 1 203 ? -2.652 12.028 10.257 1.00 96.06 203 PRO A N 1
ATOM 1621 C CA . PRO A 1 203 ? -1.751 13.179 10.276 1.00 96.06 203 PRO A CA 1
ATOM 1622 C C . PRO A 1 203 ? -0.388 12.902 9.639 1.00 96.06 203 PRO A C 1
ATOM 1624 O O . PRO A 1 203 ? 0.114 13.743 8.895 1.00 96.06 203 PRO A O 1
ATOM 1627 N N . ILE A 1 204 ? 0.198 11.726 9.897 1.00 93.31 204 ILE A N 1
ATOM 1628 C CA . ILE A 1 204 ? 1.484 11.340 9.303 1.00 93.31 204 ILE A CA 1
ATOM 1629 C C . ILE A 1 204 ? 1.347 11.220 7.787 1.00 93.31 204 ILE A C 1
ATOM 1631 O O . ILE A 1 204 ? 2.133 11.811 7.054 1.00 93.31 204 ILE A O 1
ATOM 1635 N N . ALA A 1 205 ? 0.346 10.492 7.297 1.00 94.44 205 ALA A N 1
ATOM 1636 C CA . ALA A 1 205 ? 0.136 10.322 5.867 1.00 94.44 205 ALA A CA 1
ATOM 1637 C C . ALA A 1 205 ? -0.207 11.640 5.166 1.00 94.44 205 ALA A C 1
ATOM 1639 O O . ALA A 1 205 ? 0.312 11.913 4.087 1.00 94.44 205 ALA A O 1
ATOM 1640 N N . ASP A 1 206 ? -1.017 12.488 5.791 1.00 95.62 206 ASP A N 1
ATOM 1641 C CA . ASP A 1 206 ? -1.368 13.814 5.290 1.00 95.62 206 ASP A CA 1
ATOM 1642 C C . ASP A 1 206 ? -0.132 14.719 5.189 1.00 95.62 206 ASP A C 1
ATOM 1644 O O . ASP A 1 206 ? 0.077 15.395 4.185 1.00 95.62 206 ASP A O 1
ATOM 1648 N N . PHE A 1 207 ? 0.742 14.687 6.198 1.00 95.25 207 PHE A N 1
ATOM 1649 C CA . PHE A 1 207 ? 2.019 15.398 6.173 1.00 95.25 207 PHE A CA 1
ATOM 1650 C C . PHE A 1 207 ? 2.955 14.862 5.080 1.00 95.25 207 PHE A C 1
ATOM 1652 O O . PHE A 1 207 ? 3.436 15.630 4.249 1.00 95.25 207 PHE A O 1
ATOM 1659 N N . MET A 1 208 ? 3.168 13.544 5.036 1.00 89.94 208 MET A N 1
ATOM 1660 C CA . MET A 1 208 ? 4.072 12.893 4.079 1.00 89.94 208 MET A CA 1
ATOM 1661 C C . MET A 1 208 ? 3.607 13.034 2.625 1.00 89.94 208 MET A C 1
ATOM 1663 O O . MET A 1 208 ? 4.420 12.967 1.707 1.00 89.94 208 MET A O 1
ATOM 1667 N N . THR A 1 209 ? 2.309 13.241 2.404 1.00 92.44 209 THR A N 1
ATOM 1668 C CA . THR A 1 209 ? 1.723 13.479 1.077 1.00 92.44 209 THR A CA 1
ATOM 1669 C C . THR A 1 209 ? 1.535 14.961 0.763 1.00 92.44 209 THR A C 1
ATOM 1671 O O . THR A 1 209 ? 0.857 15.294 -0.206 1.00 92.44 209 THR A O 1
ATOM 1674 N N . LEU A 1 210 ? 2.133 15.861 1.555 1.00 94.56 210 LEU A N 1
ATOM 1675 C CA . LEU A 1 210 ? 2.049 17.314 1.374 1.00 94.56 210 LEU A CA 1
ATOM 1676 C C . LEU A 1 210 ? 0.600 17.811 1.255 1.00 94.56 210 LEU A C 1
ATOM 1678 O O . LEU A 1 210 ? 0.283 18.648 0.414 1.00 94.56 210 LEU A O 1
ATOM 1682 N N . LYS A 1 211 ? -0.285 17.280 2.105 1.00 95.25 211 LYS A N 1
ATOM 1683 C CA . LYS A 1 211 ? -1.724 17.580 2.146 1.00 95.25 211 LYS A CA 1
ATOM 1684 C C . LYS A 1 211 ? -2.543 17.091 0.951 1.00 95.25 211 LYS A C 1
ATOM 1686 O O . LYS A 1 211 ? -3.736 17.380 0.893 1.00 95.25 211 LYS A O 1
ATOM 1691 N N . LEU A 1 212 ? -1.971 16.290 0.046 1.00 94.75 212 LEU A N 1
ATOM 1692 C CA . LEU A 1 212 ? -2.736 15.657 -1.036 1.00 94.75 212 LEU A CA 1
ATOM 1693 C C . LEU A 1 212 ? -3.865 14.775 -0.485 1.00 94.75 212 LEU A C 1
ATOM 1695 O O . LEU A 1 212 ? -4.973 14.788 -1.009 1.00 94.75 212 LEU A O 1
ATOM 1699 N N . MET A 1 213 ? -3.599 14.031 0.591 1.00 96.38 213 MET A N 1
ATOM 1700 C CA . MET A 1 213 ? -4.574 13.116 1.191 1.00 96.38 213 MET A CA 1
ATOM 1701 C C . MET A 1 213 ? -5.596 13.793 2.110 1.00 96.38 213 MET A C 1
ATOM 1703 O O . MET A 1 213 ? -6.559 13.146 2.524 1.00 96.38 213 MET A O 1
ATOM 1707 N N . HIS A 1 214 ? -5.433 15.083 2.407 1.00 96.50 214 HIS A N 1
ATOM 1708 C CA . HIS A 1 214 ? -6.308 15.834 3.302 1.00 96.50 214 HIS A CA 1
ATOM 1709 C C . HIS A 1 214 ? -7.806 15.690 2.968 1.00 96.50 214 HIS A C 1
ATOM 1711 O O . HIS A 1 214 ? -8.572 15.306 3.856 1.00 96.50 214 HIS A O 1
ATOM 1717 N N . PRO A 1 215 ? -8.261 15.910 1.714 1.00 96.19 215 PRO A N 1
ATOM 1718 C CA . PRO A 1 215 ? -9.674 15.755 1.365 1.00 96.19 215 PRO A CA 1
ATOM 1719 C C . PRO A 1 215 ? -10.177 14.309 1.443 1.00 96.19 215 PRO A C 1
ATOM 1721 O O . PRO A 1 215 ? -11.378 14.105 1.565 1.00 96.19 215 PRO A O 1
ATOM 1724 N N . VAL A 1 216 ? -9.297 13.306 1.393 1.00 95.25 216 VAL A N 1
ATOM 1725 C CA . VAL A 1 216 ? -9.685 11.894 1.535 1.00 95.25 216 VAL A CA 1
ATOM 1726 C C . VAL A 1 216 ? -9.850 11.536 3.014 1.00 95.25 216 VAL A C 1
ATOM 1728 O O . VAL A 1 216 ? -10.838 10.915 3.390 1.00 95.25 216 VAL A O 1
ATOM 1731 N N . PHE A 1 217 ? -8.917 11.958 3.874 1.00 95.06 217 PHE A N 1
ATOM 1732 C CA . PHE A 1 217 ? -8.947 11.638 5.308 1.00 95.06 217 PHE A CA 1
ATOM 1733 C C . PHE A 1 217 ? -9.988 12.429 6.098 1.00 95.06 217 PHE A C 1
ATOM 1735 O O . PHE A 1 217 ? -10.555 11.910 7.060 1.00 95.06 217 PHE A O 1
ATOM 1742 N N . TYR A 1 218 ? -10.225 13.679 5.704 1.00 95.25 218 TYR A N 1
ATOM 1743 C CA . TYR A 1 218 ? -11.120 14.607 6.399 1.00 95.25 218 TYR A CA 1
ATOM 1744 C C . TYR A 1 218 ? -12.352 14.977 5.559 1.00 95.25 218 TYR A C 1
ATOM 1746 O O . TYR A 1 218 ? -13.072 15.919 5.891 1.00 95.25 218 TYR A O 1
ATOM 1754 N N . GLY A 1 219 ? -12.583 14.249 4.463 1.00 94.00 219 GLY A N 1
ATOM 1755 C CA . GLY A 1 219 ? -13.731 14.423 3.581 1.00 94.00 219 GLY A CA 1
ATOM 1756 C C . GLY A 1 219 ? -15.012 13.774 4.096 1.00 94.00 219 GLY A C 1
ATOM 1757 O O . GLY A 1 219 ? -15.185 13.504 5.283 1.00 94.00 219 GLY A O 1
ATOM 1758 N N . LYS A 1 220 ? -15.938 13.534 3.163 1.00 93.75 220 LYS A N 1
ATOM 1759 C CA . LYS A 1 220 ? -17.257 12.941 3.444 1.00 93.75 220 LYS A CA 1
ATOM 1760 C C . LYS A 1 220 ? -17.264 11.414 3.394 1.00 93.75 220 LYS A C 1
ATOM 1762 O O . LYS A 1 220 ? -18.281 10.810 3.724 1.00 93.75 220 LYS A O 1
ATOM 1767 N N . GLU A 1 221 ? -16.166 10.807 2.958 1.00 93.12 221 GLU A N 1
ATOM 1768 C CA . GLU A 1 221 ? -16.084 9.362 2.796 1.00 93.12 221 GLU A CA 1
ATOM 1769 C C . GLU A 1 221 ? -16.215 8.645 4.149 1.00 93.12 221 GLU A C 1
ATOM 1771 O O . GLU A 1 221 ? -15.701 9.133 5.164 1.00 93.12 221 GLU A O 1
ATOM 1776 N N . PRO A 1 222 ? -16.879 7.477 4.200 1.00 93.19 222 PRO A N 1
ATOM 1777 C CA . PRO A 1 222 ? -16.988 6.712 5.432 1.00 93.19 222 PRO A CA 1
ATOM 1778 C C . PRO A 1 222 ? -15.604 6.380 5.997 1.00 93.19 222 PRO A C 1
ATOM 1780 O O . PRO A 1 222 ? -14.770 5.781 5.323 1.00 93.19 222 PRO A O 1
ATOM 1783 N N . ALA A 1 223 ? -15.363 6.703 7.269 1.00 92.31 223 ALA A N 1
ATOM 1784 C CA . ALA A 1 223 ? -14.058 6.476 7.891 1.00 92.31 223 ALA A CA 1
ATOM 1785 C C . ALA A 1 223 ? -13.602 5.006 7.802 1.00 92.31 223 ALA A C 1
ATOM 1787 O O . ALA A 1 223 ? -12.428 4.750 7.559 1.00 92.31 223 ALA A O 1
ATOM 1788 N N . MET A 1 224 ? -14.524 4.041 7.911 1.00 93.00 224 MET A N 1
ATOM 1789 C CA . MET A 1 224 ? -14.212 2.614 7.752 1.00 93.00 224 MET A CA 1
ATOM 1790 C C . MET A 1 224 ? -13.648 2.280 6.365 1.00 93.00 224 MET A C 1
ATOM 1792 O O . MET A 1 224 ? -12.700 1.504 6.271 1.00 93.00 224 MET A O 1
ATOM 1796 N N . LEU A 1 225 ? -14.191 2.891 5.307 1.00 94.00 225 LEU A N 1
ATOM 1797 C CA . LEU A 1 225 ? -13.705 2.721 3.938 1.00 94.00 225 LEU A CA 1
ATOM 1798 C C . LEU A 1 225 ? -12.268 3.228 3.819 1.00 94.00 225 LEU A C 1
ATOM 1800 O O . LEU A 1 225 ? -11.396 2.494 3.365 1.00 94.00 225 LEU A O 1
ATOM 1804 N N . ILE A 1 226 ? -11.999 4.436 4.313 1.00 95.06 226 ILE A N 1
ATOM 1805 C CA . ILE A 1 226 ? -10.665 5.046 4.251 1.00 95.06 226 ILE A CA 1
ATOM 1806 C C . ILE A 1 226 ? -9.628 4.248 5.056 1.00 95.06 226 ILE A C 1
ATOM 1808 O O . ILE A 1 226 ? -8.522 4.013 4.567 1.00 95.06 226 ILE A O 1
ATOM 1812 N N . ILE A 1 227 ? -9.980 3.765 6.253 1.00 94.94 227 ILE A N 1
ATOM 1813 C CA . ILE A 1 227 ? -9.105 2.881 7.042 1.00 94.94 227 ILE A CA 1
ATOM 1814 C C . ILE A 1 227 ? -8.858 1.567 6.286 1.00 94.94 227 ILE A C 1
ATOM 1816 O O . ILE A 1 227 ? -7.718 1.105 6.224 1.00 94.94 227 ILE A O 1
ATOM 1820 N N . GLY A 1 228 ? -9.893 0.990 5.666 1.00 95.19 228 GLY A N 1
ATOM 1821 C CA . GLY A 1 228 ? -9.772 -0.198 4.821 1.00 95.19 228 GLY A CA 1
ATOM 1822 C C . GLY A 1 228 ? -8.817 0.011 3.645 1.00 95.19 228 GLY A C 1
ATOM 1823 O O . GLY A 1 228 ? -7.940 -0.820 3.410 1.00 95.19 228 GLY A O 1
ATOM 1824 N N . MET A 1 229 ? -8.915 1.149 2.951 1.00 95.62 229 MET A N 1
ATOM 1825 C CA . MET A 1 229 ? -8.009 1.489 1.851 1.00 95.62 229 MET A CA 1
ATOM 1826 C C . MET A 1 229 ? -6.569 1.666 2.341 1.00 95.62 229 MET A C 1
ATOM 1828 O O . MET A 1 229 ? -5.629 1.204 1.696 1.00 95.62 229 MET A O 1
ATOM 1832 N N . PHE A 1 230 ? -6.375 2.272 3.513 1.00 95.00 230 PHE A N 1
ATOM 1833 C CA . PHE A 1 230 ? -5.048 2.450 4.096 1.00 95.00 230 PHE A CA 1
ATOM 1834 C C . PHE A 1 230 ? -4.419 1.121 4.545 1.00 95.00 230 PHE A C 1
ATOM 1836 O O . PHE A 1 230 ? -3.223 0.903 4.346 1.00 95.00 230 PHE A O 1
ATOM 1843 N N . ALA A 1 231 ? -5.217 0.208 5.105 1.00 95.25 231 ALA A N 1
ATOM 1844 C CA . ALA A 1 231 ? -4.784 -1.146 5.440 1.00 95.25 231 ALA A CA 1
ATOM 1845 C C . ALA A 1 231 ? -4.417 -1.951 4.181 1.00 95.25 231 ALA A C 1
ATOM 1847 O O . ALA A 1 231 ? -3.353 -2.571 4.139 1.00 95.25 231 ALA A O 1
ATOM 1848 N N . ALA A 1 232 ? -5.228 -1.869 3.122 1.00 95.69 232 ALA A N 1
ATOM 1849 C CA . ALA A 1 232 ? -4.905 -2.474 1.832 1.00 95.69 232 ALA A CA 1
ATOM 1850 C C . ALA A 1 232 ? -3.619 -1.878 1.226 1.00 95.69 232 ALA A C 1
ATOM 1852 O O . ALA A 1 232 ? -2.778 -2.615 0.710 1.00 95.69 232 ALA A O 1
ATOM 1853 N N . ASN A 1 233 ? -3.395 -0.569 1.377 1.00 96.44 233 ASN A N 1
ATOM 1854 C CA . ASN A 1 233 ? -2.148 0.077 0.969 1.00 96.44 233 ASN A CA 1
ATOM 1855 C C . ASN A 1 233 ? -0.927 -0.414 1.774 1.00 96.44 233 ASN A C 1
ATOM 1857 O O . ASN A 1 233 ? 0.174 -0.542 1.237 1.00 96.44 233 ASN A O 1
ATOM 1861 N N . ALA A 1 234 ? -1.099 -0.733 3.060 1.00 95.19 234 ALA A N 1
ATOM 1862 C CA . ALA A 1 234 ? -0.033 -1.332 3.860 1.00 95.19 234 ALA A CA 1
ATOM 1863 C C . ALA A 1 234 ? 0.348 -2.735 3.349 1.00 95.19 234 ALA A C 1
ATOM 1865 O O . ALA A 1 234 ? 1.534 -3.068 3.331 1.00 95.19 234 ALA A O 1
ATOM 1866 N N . TRP A 1 235 ? -0.620 -3.530 2.880 1.00 95.44 235 TRP A N 1
ATOM 1867 C CA . TRP A 1 235 ? -0.344 -4.810 2.217 1.00 95.44 235 TRP A CA 1
ATOM 1868 C C . TRP A 1 235 ? 0.330 -4.628 0.852 1.00 95.44 235 TRP A C 1
ATOM 1870 O O . TRP A 1 235 ? 1.273 -5.352 0.540 1.00 95.44 235 TRP A O 1
ATOM 1880 N N . PHE A 1 236 ? -0.088 -3.628 0.071 1.00 94.06 236 PHE A N 1
ATOM 1881 C CA . PHE A 1 236 ? 0.557 -3.276 -1.199 1.00 94.06 236 PHE A CA 1
ATOM 1882 C C . PHE A 1 236 ? 2.042 -2.929 -1.009 1.00 94.06 236 PHE A C 1
ATOM 1884 O O . PHE A 1 236 ? 2.912 -3.478 -1.689 1.00 94.06 236 PHE A O 1
ATOM 1891 N N . ARG A 1 237 ? 2.351 -2.080 -0.020 1.00 95.38 237 ARG A N 1
ATOM 1892 C CA . ARG A 1 237 ? 3.729 -1.773 0.397 1.00 95.38 237 ARG A CA 1
ATOM 1893 C C . ARG A 1 237 ? 4.514 -3.039 0.736 1.00 95.38 237 ARG A C 1
ATOM 1895 O O . ARG A 1 237 ? 5.685 -3.163 0.379 1.00 95.38 237 ARG A O 1
ATOM 1902 N N . ASP A 1 238 ? 3.894 -3.963 1.462 1.00 94.75 238 ASP A N 1
ATOM 1903 C CA . ASP A 1 238 ? 4.551 -5.192 1.903 1.00 94.75 238 ASP A CA 1
ATOM 1904 C C . ASP A 1 238 ? 4.974 -6.076 0.728 1.00 94.75 238 ASP A C 1
ATOM 1906 O O . ASP A 1 238 ? 6.064 -6.649 0.776 1.00 94.75 238 ASP A O 1
ATOM 1910 N N . GLY A 1 239 ? 4.193 -6.074 -0.356 1.00 89.81 239 GLY A N 1
ATOM 1911 C CA . GLY A 1 239 ? 4.559 -6.695 -1.628 1.00 89.81 239 GLY A CA 1
ATOM 1912 C C . GLY A 1 239 ? 5.841 -6.133 -2.248 1.00 89.81 239 GLY A C 1
ATOM 1913 O O . GLY A 1 239 ? 6.496 -6.841 -2.996 1.00 89.81 239 GLY A O 1
ATOM 1914 N N . HIS A 1 240 ? 6.257 -4.917 -1.885 1.00 91.06 240 HIS A N 1
ATOM 1915 C CA . HIS A 1 240 ? 7.408 -4.209 -2.458 1.00 91.06 240 HIS A CA 1
ATOM 1916 C C . HIS A 1 240 ? 8.631 -4.147 -1.529 1.00 91.06 240 HIS A C 1
ATOM 1918 O O . HIS A 1 240 ? 9.661 -3.570 -1.886 1.00 91.06 240 HIS A O 1
ATOM 1924 N N . LYS A 1 241 ? 8.576 -4.771 -0.343 1.00 90.12 241 LYS A N 1
ATOM 1925 C CA . LYS A 1 241 ? 9.696 -4.784 0.624 1.00 90.12 241 LYS A CA 1
ATOM 1926 C C . LYS A 1 241 ? 10.989 -5.384 0.068 1.00 90.12 241 LYS A C 1
ATOM 1928 O O . LYS A 1 241 ? 12.067 -5.018 0.531 1.00 90.12 241 LYS A O 1
ATOM 1933 N N . TYR A 1 242 ? 10.899 -6.265 -0.929 1.00 86.56 242 TYR A N 1
ATOM 1934 C CA . TYR A 1 242 ? 12.063 -6.868 -1.588 1.00 86.56 242 TYR A CA 1
ATOM 1935 C C . TYR A 1 242 ? 12.964 -5.832 -2.288 1.00 86.56 242 TYR A C 1
ATOM 1937 O O . TYR A 1 242 ? 14.133 -6.101 -2.541 1.00 86.56 242 TYR A O 1
ATOM 1945 N N . GLN A 1 243 ? 12.450 -4.626 -2.555 1.00 85.12 243 GLN A N 1
ATOM 1946 C CA . GLN A 1 243 ? 13.197 -3.496 -3.118 1.00 85.12 243 GLN A CA 1
ATOM 1947 C C . GLN A 1 243 ? 13.968 -2.689 -2.045 1.00 85.12 243 GLN A C 1
ATOM 1949 O O . GLN A 1 243 ? 14.580 -1.659 -2.341 1.00 85.12 243 GLN A O 1
ATOM 1954 N N . GLY A 1 244 ? 13.937 -3.128 -0.783 1.00 88.88 244 GLY A N 1
ATOM 1955 C CA . GLY A 1 244 ? 14.558 -2.453 0.355 1.00 88.88 244 GLY A CA 1
ATOM 1956 C C . GLY A 1 244 ? 13.744 -1.268 0.885 1.00 88.88 244 GLY A C 1
ATOM 1957 O O . GLY A 1 244 ? 12.587 -1.060 0.522 1.00 88.88 244 GLY A O 1
ATOM 1958 N N . LEU A 1 245 ? 14.357 -0.470 1.768 1.00 89.81 245 LEU A N 1
ATOM 1959 C CA . LEU A 1 245 ? 13.672 0.631 2.460 1.00 89.81 245 LEU A CA 1
ATOM 1960 C C . LEU A 1 245 ? 13.114 1.687 1.494 1.00 89.81 245 LEU A C 1
ATOM 1962 O O . LEU A 1 245 ? 11.984 2.129 1.671 1.00 89.81 245 LEU A O 1
ATOM 1966 N N . LEU A 1 246 ? 13.877 2.068 0.463 1.00 89.19 246 LEU A N 1
ATOM 1967 C CA . LEU A 1 246 ? 13.429 3.066 -0.515 1.00 89.19 246 LEU A CA 1
ATOM 1968 C C . LEU A 1 246 ? 12.226 2.569 -1.318 1.00 89.19 246 LEU A C 1
ATOM 1970 O O . LEU A 1 246 ? 11.272 3.320 -1.486 1.00 89.19 246 LEU A O 1
ATOM 1974 N N . GLY A 1 247 ? 12.228 1.306 -1.753 1.00 89.12 247 GLY A N 1
ATOM 1975 C CA . GLY A 1 247 ? 11.082 0.722 -2.448 1.00 89.12 247 GLY A CA 1
ATOM 1976 C C . GLY A 1 247 ? 9.856 0.572 -1.546 1.00 89.12 247 GLY A C 1
ATOM 1977 O O . GLY A 1 247 ? 8.740 0.867 -1.969 1.00 89.12 247 GLY A O 1
ATOM 1978 N N . ALA A 1 248 ? 10.047 0.232 -0.268 1.00 91.88 248 ALA A N 1
ATOM 1979 C CA . ALA A 1 248 ? 8.962 0.214 0.713 1.00 91.88 248 ALA A CA 1
ATOM 1980 C C . ALA A 1 248 ? 8.364 1.618 0.948 1.00 91.88 248 ALA A C 1
ATOM 1982 O O . ALA A 1 248 ? 7.149 1.782 0.949 1.00 91.88 248 ALA A O 1
ATOM 1983 N N . VAL A 1 249 ? 9.187 2.657 1.113 1.00 91.19 249 VAL A N 1
ATOM 1984 C CA . VAL A 1 249 ? 8.690 4.037 1.282 1.00 91.19 249 VAL A CA 1
ATOM 1985 C C . VAL A 1 249 ? 7.990 4.529 0.012 1.00 91.19 249 VAL A C 1
ATOM 1987 O O . VAL A 1 249 ? 6.904 5.103 0.088 1.00 91.19 249 VAL A O 1
ATOM 1990 N N . ASN A 1 250 ? 8.581 4.263 -1.152 1.00 91.62 250 ASN A N 1
ATOM 1991 C CA . ASN A 1 250 ? 8.052 4.672 -2.448 1.00 91.62 250 ASN A CA 1
ATOM 1992 C C . ASN A 1 250 ? 6.718 3.998 -2.781 1.00 91.62 250 ASN A C 1
ATOM 1994 O O . ASN A 1 250 ? 5.775 4.687 -3.148 1.00 91.62 250 ASN A O 1
ATOM 1998 N N . SER A 1 251 ? 6.605 2.680 -2.601 1.00 93.81 251 SER A N 1
ATOM 1999 C CA . SER A 1 251 ? 5.348 1.948 -2.824 1.00 93.81 251 SER A CA 1
ATOM 2000 C C . SER A 1 251 ? 4.240 2.410 -1.878 1.00 93.81 251 SER A C 1
ATOM 2002 O O . SER A 1 251 ? 3.104 2.588 -2.310 1.00 93.81 251 SER A O 1
ATOM 2004 N N . TRP A 1 252 ? 4.560 2.688 -0.610 1.00 95.44 252 TRP A N 1
ATOM 2005 C CA . TRP A 1 252 ? 3.585 3.246 0.326 1.00 95.44 252 TRP A CA 1
ATOM 2006 C C . TRP A 1 252 ? 3.098 4.637 -0.106 1.00 95.44 252 TRP A C 1
ATOM 2008 O O . TRP A 1 252 ? 1.889 4.877 -0.125 1.00 95.44 252 TRP A O 1
ATOM 2018 N N . TYR A 1 253 ? 4.018 5.532 -0.489 1.00 94.81 253 TYR A N 1
ATOM 2019 C CA . TYR A 1 253 ? 3.686 6.873 -0.978 1.00 94.81 253 TYR A CA 1
ATOM 2020 C C . TYR A 1 253 ? 2.870 6.821 -2.276 1.00 94.81 253 TYR A C 1
ATOM 2022 O O . TYR A 1 253 ? 1.792 7.411 -2.343 1.00 94.81 253 TYR A O 1
ATOM 2030 N N . ALA A 1 254 ? 3.340 6.075 -3.280 1.00 96.12 254 ALA A N 1
ATOM 2031 C CA . ALA A 1 254 ? 2.644 5.892 -4.550 1.00 96.12 254 ALA A CA 1
ATOM 2032 C C . ALA A 1 254 ? 1.242 5.323 -4.327 1.00 96.12 254 ALA A C 1
ATOM 2034 O O . ALA A 1 254 ? 0.271 5.823 -4.888 1.00 96.12 254 ALA A O 1
ATOM 2035 N N . GLY A 1 255 ? 1.103 4.349 -3.429 1.00 96.56 255 GLY A N 1
ATOM 2036 C CA . GLY A 1 255 ? -0.193 3.782 -3.111 1.00 96.56 255 GLY A CA 1
ATOM 2037 C C . GLY A 1 255 ? -1.147 4.744 -2.391 1.00 96.56 255 GLY A C 1
ATOM 2038 O O . GLY A 1 255 ? -2.348 4.682 -2.651 1.00 96.56 255 GLY A O 1
ATOM 2039 N N . CYS A 1 256 ? -0.650 5.697 -1.591 1.00 96.62 256 CYS A N 1
ATOM 2040 C CA . CYS A 1 256 ? -1.464 6.816 -1.095 1.00 96.62 256 CYS A CA 1
ATOM 2041 C C . CYS A 1 256 ? -1.943 7.713 -2.250 1.00 96.62 256 CYS A C 1
ATOM 2043 O O . CYS A 1 256 ? -3.120 8.059 -2.310 1.00 96.62 256 CYS A O 1
ATOM 2045 N N . VAL A 1 257 ? -1.071 8.050 -3.204 1.00 96.81 257 VAL A N 1
ATOM 2046 C CA . VAL A 1 257 ? -1.457 8.854 -4.378 1.00 96.81 257 VAL A CA 1
ATOM 2047 C C . VAL A 1 257 ? -2.504 8.131 -5.238 1.00 96.81 257 VAL A C 1
ATOM 2049 O O . VAL A 1 257 ? -3.483 8.745 -5.659 1.00 96.81 257 VAL A O 1
ATOM 2052 N N . LEU A 1 258 ? -2.358 6.821 -5.451 1.00 97.56 258 LEU A N 1
ATOM 2053 C CA . LEU A 1 258 ? -3.337 6.001 -6.177 1.00 97.56 258 LEU A CA 1
ATOM 2054 C C . LEU A 1 258 ? -4.664 5.862 -5.413 1.00 97.56 258 LEU A C 1
ATOM 2056 O O . LEU A 1 258 ? -5.734 5.827 -6.023 1.00 97.56 258 LEU A O 1
ATOM 2060 N N . MET A 1 259 ? -4.627 5.859 -4.078 1.00 96.62 259 MET A N 1
ATOM 2061 C CA . MET A 1 259 ? -5.829 5.946 -3.245 1.00 96.62 259 MET A CA 1
ATOM 2062 C C . MET A 1 259 ? -6.550 7.285 -3.450 1.00 96.62 259 MET A C 1
ATOM 2064 O O . MET A 1 259 ? -7.760 7.293 -3.670 1.00 96.62 259 MET A O 1
ATOM 2068 N N . PHE A 1 260 ? -5.821 8.406 -3.466 1.00 96.88 260 PHE A N 1
ATOM 2069 C CA . PHE A 1 260 ? -6.389 9.710 -3.822 1.00 96.88 260 PHE A CA 1
ATOM 2070 C C . PHE A 1 260 ? -6.996 9.706 -5.230 1.00 96.88 260 PHE A C 1
ATOM 2072 O O . PHE A 1 260 ? -8.100 10.226 -5.413 1.00 96.88 260 PHE A O 1
ATOM 2079 N N . ALA A 1 261 ? -6.309 9.094 -6.201 1.00 97.12 261 ALA A N 1
ATOM 2080 C CA . ALA A 1 261 ? -6.801 8.955 -7.567 1.00 97.12 261 ALA A CA 1
ATOM 2081 C C . ALA A 1 261 ? -8.123 8.183 -7.624 1.00 97.12 261 ALA A C 1
ATOM 2083 O O . ALA A 1 261 ? -9.086 8.648 -8.228 1.00 97.12 261 ALA A O 1
ATOM 2084 N N . THR A 1 262 ? -8.182 7.055 -6.918 1.00 96.94 262 THR A N 1
ATOM 2085 C CA . THR A 1 262 ? -9.369 6.200 -6.828 1.00 96.94 262 THR A CA 1
ATOM 2086 C C . THR A 1 262 ? -10.559 6.963 -6.249 1.00 96.94 262 THR A C 1
ATOM 2088 O O . THR A 1 262 ? -11.627 6.977 -6.855 1.00 96.94 262 THR A O 1
ATOM 2091 N N . VAL A 1 263 ? -10.370 7.640 -5.112 1.00 95.62 263 VAL A N 1
ATOM 2092 C CA . VAL A 1 263 ? -11.461 8.336 -4.412 1.00 95.62 263 VAL A CA 1
ATOM 2093 C C . VAL A 1 263 ? -12.003 9.514 -5.227 1.00 95.62 263 VAL A C 1
ATOM 2095 O O . VAL A 1 263 ? -13.215 9.700 -5.306 1.00 95.62 263 VAL A O 1
ATOM 2098 N N . ASN A 1 264 ? -11.127 10.303 -5.856 1.00 95.06 264 ASN A N 1
ATOM 2099 C CA . ASN A 1 264 ? -11.533 11.553 -6.509 1.00 95.06 264 ASN A CA 1
ATOM 2100 C C . ASN A 1 264 ? -11.885 11.407 -7.995 1.00 95.06 264 ASN A C 1
ATOM 2102 O O . ASN A 1 264 ? -12.655 12.222 -8.496 1.00 95.06 264 ASN A O 1
ATOM 2106 N N . TYR A 1 265 ? -11.328 10.413 -8.694 1.00 96.12 265 TYR A N 1
ATOM 2107 C CA . TYR A 1 265 ? -11.457 10.286 -10.154 1.00 96.12 265 TYR A CA 1
ATOM 2108 C C . TYR A 1 265 ? -11.841 8.875 -10.634 1.00 96.12 265 TYR A C 1
ATOM 2110 O O . TYR A 1 265 ? -12.036 8.667 -11.833 1.00 96.12 265 TYR A O 1
ATOM 2118 N N . GLY A 1 266 ? -11.966 7.911 -9.717 1.00 95.31 266 GLY A N 1
ATOM 2119 C CA . GLY A 1 266 ? -12.346 6.532 -10.014 1.00 95.31 266 GLY A CA 1
ATOM 2120 C C . GLY A 1 266 ? -11.156 5.589 -10.212 1.00 95.31 266 GLY A C 1
ATOM 2121 O O . GLY A 1 266 ? -10.022 5.995 -10.483 1.00 95.31 266 GLY A O 1
ATOM 2122 N N . ILE A 1 267 ? -11.420 4.286 -10.088 1.00 95.69 267 ILE A N 1
ATOM 2123 C CA . ILE A 1 267 ? -10.391 3.235 -10.138 1.00 95.69 267 ILE A CA 1
ATOM 2124 C C . ILE A 1 267 ? -9.687 3.159 -11.500 1.00 95.69 267 ILE A C 1
ATOM 2126 O O . ILE A 1 267 ? -8.499 2.859 -11.565 1.00 95.69 267 ILE A O 1
ATOM 2130 N N . PHE A 1 268 ? -10.380 3.482 -12.598 1.00 95.56 268 PHE A N 1
ATOM 2131 C CA . PHE A 1 268 ? -9.779 3.444 -13.934 1.00 95.56 268 PHE A CA 1
ATOM 2132 C C . PHE A 1 268 ? -8.676 4.495 -14.105 1.00 95.56 268 PHE A C 1
ATOM 2134 O O . PHE A 1 268 ? -7.671 4.218 -14.756 1.00 95.56 268 PHE A O 1
ATOM 2141 N N . VAL A 1 269 ? -8.816 5.671 -13.479 1.00 96.69 269 VAL A N 1
ATOM 2142 C CA . VAL A 1 269 ? -7.751 6.685 -13.469 1.00 96.69 269 VAL A CA 1
ATOM 2143 C C . VAL A 1 269 ? -6.548 6.174 -12.678 1.00 96.69 269 VAL A C 1
ATOM 2145 O O . VAL A 1 269 ? -5.425 6.277 -13.167 1.00 96.69 269 VAL A O 1
ATOM 2148 N N . ALA A 1 270 ? -6.765 5.552 -11.514 1.00 97.00 270 ALA A N 1
ATOM 2149 C CA . ALA A 1 270 ? -5.686 4.945 -10.731 1.00 97.00 270 ALA A CA 1
ATOM 2150 C C . ALA A 1 270 ? -4.935 3.851 -11.518 1.00 97.00 270 ALA A C 1
ATOM 2152 O O . ALA A 1 270 ? -3.707 3.871 -11.555 1.00 97.00 270 ALA A O 1
ATOM 2153 N N . ILE A 1 271 ? -5.654 2.973 -12.229 1.00 96.06 271 ILE A N 1
ATOM 2154 C CA . ILE A 1 271 ? -5.069 1.942 -13.106 1.00 96.06 271 ILE A CA 1
ATOM 2155 C C . ILE A 1 271 ? -4.157 2.559 -14.167 1.00 96.06 271 ILE A C 1
ATOM 2157 O O . ILE A 1 271 ? -3.028 2.106 -14.348 1.00 96.06 271 ILE A O 1
ATOM 2161 N N . ILE A 1 272 ? -4.623 3.598 -14.864 1.00 96.19 272 ILE A N 1
ATOM 2162 C CA . ILE A 1 272 ? -3.830 4.243 -15.917 1.00 96.19 272 ILE A CA 1
ATOM 2163 C C . ILE A 1 272 ? -2.600 4.934 -15.316 1.00 96.19 272 ILE A C 1
ATOM 2165 O O . ILE A 1 272 ? -1.500 4.785 -15.844 1.00 96.19 272 ILE A O 1
ATOM 2169 N N . VAL A 1 273 ? -2.757 5.656 -14.203 1.00 97.25 273 VAL A N 1
ATOM 2170 C CA . VAL A 1 273 ? -1.640 6.325 -13.516 1.00 97.25 273 VAL A CA 1
ATOM 2171 C C . VAL A 1 273 ? -0.595 5.308 -13.050 1.00 97.25 273 VAL A C 1
ATOM 2173 O O . VAL A 1 273 ? 0.598 5.540 -13.245 1.00 97.25 273 VAL A O 1
ATOM 2176 N N . HIS A 1 274 ? -1.021 4.168 -12.502 1.00 97.38 274 HIS A N 1
ATOM 2177 C CA . HIS A 1 274 ? -0.121 3.083 -12.113 1.00 97.38 274 HIS A CA 1
ATOM 2178 C C . HIS A 1 274 ? 0.593 2.482 -13.335 1.00 97.38 274 HIS A C 1
ATOM 2180 O O . HIS A 1 274 ? 1.816 2.373 -13.340 1.00 97.38 274 HIS A O 1
ATOM 2186 N N . ALA A 1 275 ? -0.127 2.190 -14.420 1.00 95.88 275 ALA A N 1
ATOM 2187 C CA . ALA A 1 275 ? 0.480 1.673 -15.646 1.00 95.88 275 ALA A CA 1
ATOM 2188 C C . ALA A 1 275 ? 1.541 2.629 -16.226 1.00 95.88 275 ALA A C 1
ATOM 2190 O O . ALA A 1 275 ? 2.620 2.192 -16.627 1.00 95.88 275 ALA A O 1
ATOM 2191 N N . LEU A 1 276 ? 1.265 3.938 -16.243 1.00 96.19 276 LEU A N 1
ATOM 2192 C CA . LEU A 1 276 ? 2.228 4.954 -16.682 1.00 96.19 276 LEU A CA 1
ATOM 2193 C C . LEU A 1 276 ? 3.453 5.023 -15.764 1.00 96.19 276 LEU A C 1
ATOM 2195 O O . LEU A 1 276 ? 4.575 5.172 -16.252 1.00 96.19 276 LEU A O 1
ATOM 2199 N N . TYR A 1 277 ? 3.243 4.894 -14.453 1.00 96.06 277 TYR A N 1
ATOM 2200 C CA . TYR A 1 277 ? 4.319 4.841 -13.468 1.00 96.06 277 TYR A CA 1
ATOM 2201 C C . TYR A 1 277 ? 5.258 3.655 -13.731 1.00 96.06 277 TYR A C 1
ATOM 2203 O O . TYR A 1 277 ? 6.475 3.833 -13.810 1.00 96.06 277 TYR A O 1
ATOM 2211 N N . ASP A 1 278 ? 4.699 2.471 -13.964 1.00 94.00 278 ASP A N 1
ATOM 2212 C CA . ASP A 1 278 ? 5.453 1.257 -14.276 1.00 94.00 278 ASP A CA 1
ATOM 2213 C C . ASP A 1 278 ? 6.248 1.377 -15.577 1.00 94.00 278 ASP A C 1
ATOM 2215 O O . ASP A 1 278 ? 7.449 1.088 -15.608 1.00 94.00 278 ASP A O 1
ATOM 2219 N N . ILE A 1 279 ? 5.600 1.843 -16.650 1.00 94.62 279 ILE A N 1
ATOM 2220 C CA . ILE A 1 279 ? 6.249 2.066 -17.949 1.00 94.62 279 ILE A CA 1
ATOM 2221 C C . ILE A 1 279 ? 7.454 2.992 -17.778 1.00 94.62 279 ILE A C 1
ATOM 2223 O O . ILE A 1 279 ? 8.549 2.682 -18.249 1.00 94.62 279 ILE A O 1
ATOM 2227 N N . MET A 1 280 ? 7.280 4.101 -17.060 1.00 96.06 280 MET A N 1
ATOM 2228 C CA . MET A 1 280 ? 8.354 5.053 -16.792 1.00 96.06 280 MET A CA 1
ATOM 2229 C C . MET A 1 280 ? 9.530 4.400 -16.050 1.00 96.06 280 MET A C 1
ATOM 2231 O O . MET A 1 280 ? 10.680 4.592 -16.454 1.00 96.06 280 MET A O 1
ATOM 2235 N N . VAL A 1 281 ? 9.275 3.614 -14.999 1.00 92.00 281 VAL A N 1
ATOM 2236 C CA . VAL A 1 281 ? 10.334 2.919 -14.244 1.00 92.00 281 VAL A CA 1
ATOM 2237 C C . VAL A 1 281 ? 11.112 1.950 -15.143 1.00 92.00 281 VAL A C 1
ATOM 2239 O O . VAL A 1 281 ? 12.348 1.933 -15.096 1.00 92.00 281 VAL A O 1
ATOM 2242 N N . HIS A 1 282 ? 10.428 1.183 -15.999 1.00 91.00 282 HIS A N 1
ATOM 2243 C CA . HIS A 1 282 ? 11.077 0.257 -16.941 1.00 91.00 282 HIS A CA 1
ATOM 2244 C C . HIS A 1 282 ? 11.890 0.978 -18.015 1.00 91.00 282 HIS A C 1
ATOM 2246 O O . HIS A 1 282 ? 13.028 0.583 -18.281 1.00 91.00 282 HIS A O 1
ATOM 2252 N N . VAL A 1 283 ? 11.359 2.059 -18.590 1.00 93.62 283 VAL A N 1
ATOM 2253 C CA . VAL A 1 283 ? 12.069 2.873 -19.588 1.00 93.62 283 VAL A CA 1
ATOM 2254 C C . VAL A 1 283 ? 13.335 3.483 -18.990 1.00 93.62 283 VAL A C 1
ATOM 2256 O O . VAL A 1 283 ? 14.404 3.389 -19.596 1.00 93.62 283 VAL A O 1
ATOM 2259 N N . LEU A 1 284 ? 13.256 4.050 -17.782 1.00 92.94 284 LEU A N 1
ATOM 2260 C CA . LEU A 1 284 ? 14.429 4.588 -17.090 1.00 92.94 284 LEU A CA 1
ATOM 2261 C C . LEU A 1 284 ? 15.453 3.488 -16.823 1.00 92.94 284 LEU A C 1
ATOM 2263 O O . LEU A 1 284 ? 16.625 3.654 -17.154 1.00 92.94 284 LEU A O 1
ATOM 2267 N N . ARG A 1 285 ? 15.015 2.340 -16.294 1.00 89.44 285 ARG A N 1
ATOM 2268 C CA . ARG A 1 285 ? 15.890 1.184 -16.057 1.00 89.44 285 ARG A CA 1
ATOM 2269 C C . ARG A 1 285 ? 16.635 0.761 -17.320 1.00 89.44 285 ARG A C 1
ATOM 2271 O O . ARG A 1 285 ? 17.844 0.537 -17.267 1.00 89.44 285 ARG A O 1
ATOM 2278 N N . TYR A 1 286 ? 15.926 0.651 -18.440 1.00 90.12 286 TYR A N 1
ATOM 2279 C CA . TYR A 1 286 ? 16.511 0.306 -19.732 1.00 90.12 286 TYR A CA 1
ATOM 2280 C C . TYR A 1 286 ? 17.516 1.366 -20.199 1.00 90.12 286 TYR A C 1
ATOM 2282 O O . TYR A 1 286 ? 18.645 1.024 -20.555 1.00 90.12 286 TYR A O 1
ATOM 2290 N N . GLY A 1 287 ? 17.154 2.650 -20.113 1.00 91.81 287 GLY A N 1
ATOM 2291 C CA . GLY A 1 287 ? 18.035 3.765 -20.459 1.00 91.81 287 GLY A CA 1
ATOM 2292 C C . GLY A 1 287 ? 19.337 3.767 -19.653 1.00 91.81 287 GLY A C 1
ATOM 2293 O O . GLY A 1 287 ? 20.419 3.822 -20.238 1.00 91.81 287 GLY A O 1
ATOM 2294 N N . PHE A 1 288 ? 19.256 3.621 -18.326 1.00 90.56 288 PHE A N 1
ATOM 2295 C CA . PHE A 1 288 ? 20.436 3.541 -17.459 1.00 90.56 288 PHE A CA 1
ATOM 2296 C C . PHE A 1 288 ? 21.319 2.341 -17.798 1.00 90.56 288 PHE A C 1
ATOM 2298 O O . PHE A 1 288 ? 22.530 2.500 -17.929 1.00 90.56 288 PHE A O 1
ATOM 2305 N N . LYS A 1 289 ? 20.732 1.156 -18.015 1.00 87.00 289 LYS A N 1
ATOM 2306 C CA . LYS A 1 289 ? 21.491 -0.028 -18.447 1.00 87.00 289 LYS A CA 1
ATOM 2307 C C . LYS A 1 289 ? 22.233 0.211 -19.760 1.00 87.00 289 LYS A C 1
ATOM 2309 O O . LYS A 1 289 ? 23.400 -0.155 -19.863 1.00 87.00 289 LYS A O 1
ATOM 2314 N N . LYS A 1 290 ? 21.583 0.844 -20.741 1.00 88.69 290 LYS A N 1
ATOM 2315 C CA . LYS A 1 290 ? 22.180 1.142 -22.050 1.00 88.69 290 LYS A CA 1
ATOM 2316 C C . LYS A 1 290 ? 23.348 2.125 -21.934 1.00 88.69 290 LYS A C 1
ATOM 2318 O O . LYS A 1 290 ? 24.404 1.881 -22.511 1.00 88.69 290 LYS A O 1
ATOM 2323 N N . VAL A 1 291 ? 23.191 3.187 -21.142 1.00 89.81 291 VAL A N 1
ATOM 2324 C CA . VAL A 1 291 ? 24.258 4.174 -20.890 1.00 89.81 291 VAL A CA 1
ATOM 2325 C C . VAL A 1 291 ? 25.440 3.547 -20.150 1.00 89.81 291 VAL A C 1
ATOM 2327 O O . VAL A 1 291 ? 26.586 3.786 -20.523 1.00 89.81 291 VAL A O 1
ATOM 2330 N N . THR A 1 292 ? 25.184 2.733 -19.125 1.00 86.44 292 THR A N 1
ATOM 2331 C CA . THR A 1 292 ? 26.237 2.043 -18.366 1.00 86.44 292 THR A CA 1
ATOM 2332 C C . THR A 1 292 ? 26.980 1.037 -19.243 1.00 86.44 292 THR A C 1
ATOM 2334 O O . THR A 1 292 ? 28.206 1.043 -19.249 1.00 86.44 292 THR A O 1
ATOM 2337 N N . ALA A 1 293 ? 26.270 0.236 -20.044 1.00 85.25 293 ALA A N 1
ATOM 2338 C CA . ALA A 1 293 ? 26.894 -0.703 -20.977 1.00 85.25 293 ALA A CA 1
ATOM 2339 C C . ALA A 1 293 ? 27.818 0.009 -21.978 1.00 85.25 293 ALA A C 1
ATOM 2341 O O . ALA A 1 293 ? 28.927 -0.451 -22.201 1.00 85.25 293 ALA A O 1
ATOM 2342 N N . TYR A 1 294 ? 27.401 1.163 -22.510 1.00 86.44 294 TYR A N 1
ATOM 2343 C CA . TYR A 1 294 ? 28.228 1.968 -23.416 1.00 86.44 294 TYR A CA 1
ATOM 2344 C C . TYR A 1 294 ? 29.479 2.565 -22.746 1.00 86.44 294 TYR A C 1
ATOM 2346 O O . TYR A 1 294 ? 30.477 2.815 -23.411 1.00 86.44 294 TYR A O 1
ATOM 2354 N N . ARG A 1 295 ? 29.437 2.846 -21.436 1.00 85.50 295 ARG A N 1
ATOM 2355 C CA . ARG A 1 295 ? 30.575 3.441 -20.711 1.00 85.50 295 ARG A CA 1
ATOM 2356 C C . ARG A 1 295 ? 31.646 2.431 -20.304 1.00 85.50 295 ARG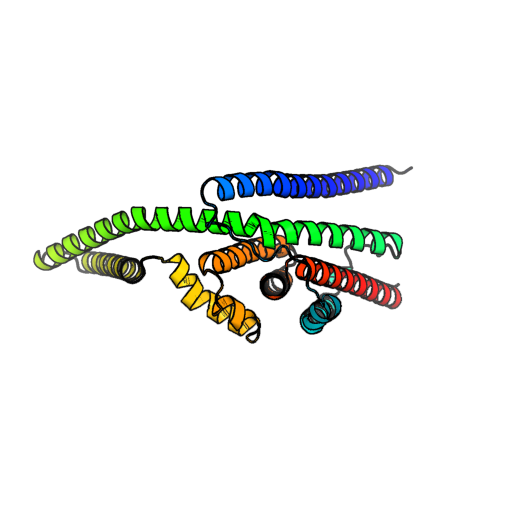 A C 1
ATOM 2358 O O . ARG A 1 295 ? 32.783 2.846 -20.101 1.00 85.50 295 ARG A O 1
ATOM 2365 N N . TYR A 1 296 ? 31.279 1.164 -20.118 1.00 82.75 296 TYR A N 1
ATOM 2366 C CA . TYR A 1 296 ? 32.151 0.150 -19.510 1.00 82.75 296 TYR A CA 1
ATOM 2367 C C . TYR A 1 296 ? 32.404 -1.091 -20.382 1.00 82.75 296 TYR A C 1
ATOM 2369 O O . TYR A 1 296 ? 33.176 -1.949 -19.958 1.00 82.75 296 TYR A O 1
ATOM 2377 N N . GLY A 1 297 ? 31.752 -1.214 -21.542 1.00 79.44 297 GLY A N 1
ATOM 2378 C CA . GLY A 1 297 ? 31.979 -2.278 -22.529 1.00 79.44 297 GLY A CA 1
ATOM 2379 C C . GLY A 1 297 ? 32.709 -1.753 -23.751 1.00 79.44 297 GLY A C 1
ATOM 2380 O O . GLY A 1 297 ? 33.640 -2.452 -24.202 1.00 79.44 297 GLY A O 1
#

Foldseek 3Di:
DDPVVVVVVVVVVVVVVVLVVVLVVLVVCLVVLVVVVVVCCVVPVPLDPQVQADAFPPLVVLLVVCVVLLVVLLVLLVVCCVVCVVVLVPDDPPLDVVCLVVQLVSQLSVLLSLLSCLVNRQLSVLLVVLVVVLVCCLVVVVVLLVVLVVLLVVLVVVVVVPPDDPVVNVVSVVSSVVSVVSNCCCVVDSRNLLVCCLVPVQVVLCVVLVNLCVCVCVHPDDNSSSSSSLVSLQVQLVVQCVVPDSSSVSSSNLSSVLNSSSVPRHSVSSSVSSSSSSSSSSVSSSVSSVVVVVVPD

Sequence (297 aa):
MSVKDDLEGDQETERLVNVWAVKILLLLLCVFGGLGALVLHHFWPTFFIYPYLYLSKDWTHDVLRFWPLLACGAGLSCAIYIFKPDTLSDSRPSQDEGLLVEGMFRSVSAGVLEEAWFRGIGVMYAMLLLVVFNWFWGVAGWVVAVIAAGLGVIFFISLFLRNMDAPFLGRLLLTGLAALVVWAVFKLNHDPVFFIYKNILYPIADFMTLKLMHPVFYGKEPAMLIIGMFAANAWFRDGHKYQGLLGAVNSWYAGCVLMFATVNYGIFVAIIVHALYDIMVHVLRYGFKKVTAYRYG

Secondary structure (DSSP, 8-state):
--HHHHHHHHHHHHHHHHHHHHHHHHHHHHHHHHHHHHHHHHH-TTT---TT-S--TTHHHHHHTTHHHHHHHHHHHHHHHHH-GGGGTTS-----HHHHHHHHHHHHHHHHHHHIIIIIIHHHHHHHHHHHHHHHHHHHHHHHHHHHHHHHHHHHHHHHT----HHHHHHHHHHHHHHHHHHHHHHH-S-HHHHHIIIIIHHHHHHHTTTTTHHHHSSSS-HHHHHHHHHHHHHHHHHTGGGHHHHHHHHHHHHHHHHHHHHHH-HHHHHHHHHHHHHHHHHHHHHHHHHHHHHH-

Radius of gyration: 25.59 Å; chains: 1; bounding box: 59×47×82 Å

pLDDT: mean 86.54, std 9.49, range [53.12, 97.56]